Protein AF-A0AAU6DCR9-F1 (afdb_monomer)

Sequence (237 aa):
MGAVGGPVADAARRTGRAAAARGPGADGEDVYAAFSPDGRALAVLSAAEVRAPDDEIVADRLIVGVIDLATGDRRRLWSGPGLAPAERTISWSPDGRFLVAAHADLDEQPAVTVLDAADGHVVNEFAERDILACPQGAWFSDRELVMFPEYVDYDATPLLPTLVVDVVTGEVRRLDGAGDLPYGCWGVADGRMIGSFSPHTVGTAAFDGSYARVLLTFPQSAQVRVIDIAPGAAPPR

pLDDT: mean 79.14, std 19.1, range [29.8, 98.38]

Solvent-accessible surface area (backbone atoms only — not comparable to full-atom values): 13854 Å² total; per-residue (Å²): 140,80,89,84,90,81,78,91,75,81,83,78,82,77,83,73,81,74,76,69,60,82,66,98,65,85,82,39,51,77,76,36,64,26,62,34,68,84,67,51,34,35,37,33,36,22,40,25,77,40,59,47,100,84,69,47,76,75,45,49,28,33,33,38,34,39,29,34,66,87,80,64,52,63,37,50,40,40,73,47,78,17,40,71,59,98,78,47,38,27,28,42,23,71,76,47,53,33,32,35,41,42,31,22,36,89,85,68,44,36,22,32,43,30,25,33,55,88,69,27,52,77,59,35,75,40,76,53,24,45,57,55,84,37,48,64,32,24,38,36,44,68,55,26,34,38,34,30,56,68,85,58,60,55,91,84,40,82,40,48,59,47,30,39,28,33,54,74,82,66,51,73,44,74,48,82,88,58,69,42,59,74,62,51,54,68,39,31,33,93,66,35,80,29,68,79,35,59,64,56,41,45,62,50,53,47,76,86,41,46,78,66,38,80,78,44,75,56,80,85,80,77,80,82,78,84,77,86,76,62,92,81,75,70,80,85,131

Secondary structure (DSSP, 8-state):
---------------------------SEEEEEEE-TTSSEEEEEEEEEEE-TTS-EEEEEEEEEEEETTT--EEEEEEEE-B--TT-EEEE-TTSSEEEEEEE-TTS-EEEEEEETTT--EEEEEETEEE-SSTTTSBSSSSEEEEEES---TTT-SSBPPEEEETTT--EEE-TTS--B-S-EEEEETTEEEEEEPTTEEEE--TTSTT-EEEEE-------------TT-PPP-

Mean predicted aligned error: 11.48 Å

Nearest PDB structures (foldseek):
  5n4c-assembly1_A  TM=5.231E-01  e=3.011E-02  Galerina marginata
  7peq-assembly1_AF  TM=4.244E-01  e=8.960E-02  Homo sapiens
  2f25-assembly1_A  TM=4.104E-01  e=1.055E-01  Homo sapiens
  6c84-assembly1_A  TM=4.859E-01  e=8.383E-01  Enterococcus faecium
  2f29-assembly2_B  TM=4.251E-01  e=5.131E-01  Homo sapiens

Structure (mmCIF, N/CA/C/O backbone):
data_AF-A0AAU6DCR9-F1
#
_entry.id   AF-A0AAU6DCR9-F1
#
loop_
_atom_site.group_PDB
_atom_site.id
_atom_site.type_sy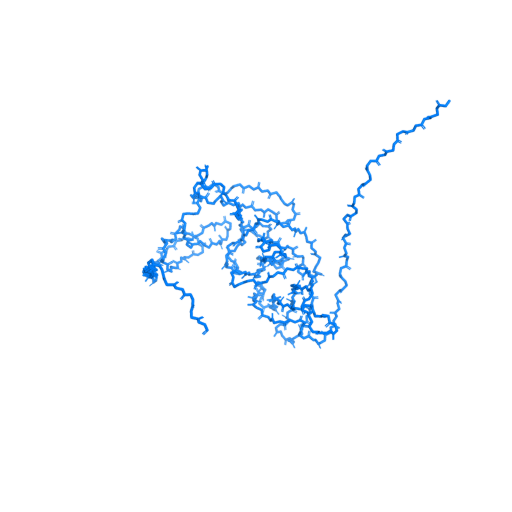mbol
_atom_site.label_atom_id
_atom_site.label_alt_id
_atom_site.label_comp_id
_atom_site.label_asym_id
_atom_site.label_entity_id
_atom_site.label_seq_id
_atom_site.pdbx_PDB_ins_code
_atom_site.Cartn_x
_atom_site.Cartn_y
_atom_site.Cartn_z
_atom_site.occupancy
_atom_site.B_iso_or_equiv
_atom_site.auth_seq_id
_atom_site.auth_comp_id
_atom_site.auth_asym_id
_atom_site.auth_atom_id
_atom_site.pdbx_PDB_model_num
ATOM 1 N N . MET A 1 1 ? 40.351 -33.952 32.885 1.00 44.59 1 MET A N 1
ATOM 2 C CA . MET A 1 1 ? 40.047 -32.559 32.489 1.00 44.59 1 MET A CA 1
ATOM 3 C C . MET A 1 1 ? 39.545 -32.636 31.063 1.00 44.59 1 MET A C 1
ATOM 5 O O . MET A 1 1 ? 40.321 -33.034 30.217 1.00 44.59 1 MET A O 1
ATOM 9 N N . GLY A 1 2 ? 38.281 -32.465 30.714 1.00 34.28 2 GLY A N 1
ATOM 10 C CA . GLY A 1 2 ? 37.184 -31.703 31.303 1.00 34.28 2 GLY A CA 1
ATOM 11 C C . GLY A 1 2 ? 36.456 -31.127 30.086 1.00 34.28 2 GLY A C 1
ATOM 12 O O . GLY A 1 2 ? 37.076 -30.417 29.306 1.00 34.28 2 GLY A O 1
ATOM 13 N N . ALA A 1 3 ? 35.225 -31.574 29.856 1.00 38.44 3 ALA A N 1
ATOM 14 C CA . ALA A 1 3 ? 34.443 -31.331 28.648 1.00 38.44 3 ALA A CA 1
ATOM 15 C C . ALA A 1 3 ? 34.030 -29.857 28.458 1.00 38.44 3 ALA A C 1
ATOM 17 O O . ALA A 1 3 ? 34.111 -29.066 29.393 1.00 38.44 3 ALA A O 1
ATOM 18 N N . VAL A 1 4 ? 33.487 -29.560 27.271 1.00 36.53 4 VAL A N 1
ATOM 19 C CA . VAL A 1 4 ? 32.134 -29.003 27.033 1.00 36.53 4 VAL A CA 1
ATOM 20 C C . VAL A 1 4 ? 32.157 -28.035 25.842 1.00 36.53 4 VAL A C 1
ATOM 22 O O . VAL A 1 4 ? 32.818 -27.003 25.866 1.00 36.53 4 VAL A O 1
ATOM 25 N N . GLY A 1 5 ? 31.402 -28.394 24.798 1.00 37.88 5 GLY A N 1
ATOM 26 C CA . GLY A 1 5 ? 30.970 -27.472 23.754 1.00 37.88 5 GLY A CA 1
ATOM 27 C C . GLY A 1 5 ? 29.860 -26.549 24.259 1.00 37.88 5 GLY A C 1
ATOM 28 O O . GLY A 1 5 ? 29.043 -26.951 25.085 1.00 37.88 5 GLY A O 1
ATOM 29 N N . GLY A 1 6 ? 29.825 -25.323 23.745 1.00 29.80 6 GLY A N 1
ATOM 30 C CA . GLY A 1 6 ? 28.753 -24.357 23.976 1.00 29.80 6 GLY A CA 1
ATOM 31 C C . GLY A 1 6 ? 28.221 -23.836 22.636 1.00 29.80 6 GLY A C 1
ATOM 32 O O . GLY A 1 6 ? 29.037 -23.540 21.762 1.00 29.80 6 GLY A O 1
ATOM 33 N N . PRO A 1 7 ? 26.894 -23.760 22.440 1.00 36.97 7 PRO A N 1
ATOM 34 C CA . PRO A 1 7 ? 26.281 -23.363 21.179 1.00 36.97 7 PRO A CA 1
ATOM 35 C C . PRO A 1 7 ? 26.224 -21.837 21.017 1.00 36.97 7 PRO A C 1
ATOM 37 O O . PRO A 1 7 ? 26.136 -21.089 21.990 1.00 36.97 7 PRO A O 1
ATOM 40 N N . VAL A 1 8 ? 26.225 -21.403 19.756 1.00 35.72 8 VAL A N 1
ATOM 41 C CA . VAL A 1 8 ? 25.849 -20.054 19.319 1.00 35.72 8 VAL A CA 1
ATOM 42 C C . VAL A 1 8 ? 24.358 -19.882 19.611 1.00 35.72 8 VAL A C 1
ATOM 44 O O . VAL A 1 8 ? 23.536 -20.592 19.037 1.00 35.72 8 VAL A O 1
ATOM 47 N N . ALA A 1 9 ? 24.018 -19.007 20.556 1.00 33.97 9 ALA A N 1
ATOM 48 C CA . ALA A 1 9 ? 22.640 -18.716 20.924 1.00 33.97 9 ALA A CA 1
ATOM 49 C C . ALA A 1 9 ? 22.089 -17.552 20.088 1.00 33.97 9 ALA A C 1
ATOM 51 O O . ALA A 1 9 ? 22.677 -16.471 20.049 1.00 33.97 9 ALA A O 1
ATOM 52 N N . ASP A 1 10 ? 20.948 -17.835 19.462 1.00 33.97 10 ASP A N 1
ATOM 53 C CA . ASP A 1 10 ? 19.983 -16.941 18.827 1.00 33.97 10 ASP A CA 1
ATOM 54 C C . ASP A 1 10 ? 19.880 -15.554 19.476 1.00 33.97 10 ASP A C 1
ATOM 56 O O . ASP A 1 10 ? 19.513 -15.407 20.648 1.00 33.97 10 ASP A O 1
ATOM 60 N N . ALA A 1 11 ? 20.101 -14.517 18.668 1.00 32.25 11 ALA A N 1
ATOM 61 C CA . ALA A 1 11 ? 19.656 -13.172 18.988 1.00 32.25 11 ALA A CA 1
ATOM 62 C C . ALA A 1 11 ? 18.139 -13.093 18.759 1.00 32.25 11 ALA A C 1
ATOM 64 O O . ALA A 1 11 ? 17.634 -13.161 17.641 1.00 32.25 11 ALA A O 1
ATOM 65 N N . ALA A 1 12 ? 17.423 -12.988 19.874 1.00 31.66 12 ALA A N 1
ATOM 66 C CA . ALA A 1 12 ? 15.977 -12.929 19.985 1.00 31.66 12 ALA A CA 1
ATOM 67 C C . ALA A 1 12 ? 15.301 -11.970 18.984 1.00 31.66 12 ALA A C 1
ATOM 69 O O . ALA A 1 12 ? 15.392 -10.747 19.116 1.00 31.66 12 ALA A O 1
ATOM 70 N N . ARG A 1 13 ? 14.488 -12.534 18.079 1.00 36.16 13 ARG A N 1
ATOM 71 C CA . ARG A 1 13 ? 13.349 -11.836 17.467 1.00 36.16 13 ARG A CA 1
ATOM 72 C C . ARG A 1 13 ? 12.364 -11.472 18.577 1.00 36.16 13 ARG A C 1
ATOM 74 O O . ARG A 1 13 ? 11.601 -12.313 19.050 1.00 36.16 13 ARG A O 1
ATOM 81 N N . ARG A 1 14 ? 12.390 -10.218 19.028 1.00 33.88 14 ARG A N 1
ATOM 82 C CA . ARG A 1 14 ? 11.332 -9.672 19.883 1.00 33.88 14 ARG A CA 1
ATOM 83 C C . ARG A 1 14 ? 10.139 -9.326 19.003 1.00 33.88 14 ARG A C 1
ATOM 85 O O . ARG A 1 14 ? 10.039 -8.217 18.497 1.00 33.88 14 ARG A O 1
ATOM 92 N N . THR A 1 15 ? 9.212 -10.266 18.868 1.00 39.50 15 THR A N 1
ATOM 93 C CA . THR A 1 15 ? 7.842 -9.982 18.433 1.00 39.50 15 THR A CA 1
ATOM 94 C C . THR A 1 15 ? 7.155 -9.176 19.538 1.00 39.50 15 THR A C 1
ATOM 96 O O . THR A 1 15 ? 6.575 -9.727 20.479 1.00 39.50 15 THR A O 1
ATOM 99 N N . GLY A 1 16 ? 7.316 -7.855 19.486 1.00 30.61 16 GLY A N 1
ATOM 100 C CA . GLY A 1 16 ? 6.630 -6.922 20.366 1.00 30.61 16 GLY A CA 1
ATOM 101 C C . GLY A 1 16 ? 5.155 -6.865 19.996 1.00 30.61 16 GLY A C 1
ATOM 102 O O . GLY A 1 16 ? 4.789 -6.325 18.960 1.00 30.61 16 GLY A O 1
ATOM 103 N N . ARG A 1 17 ? 4.298 -7.426 20.847 1.00 38.66 17 ARG A N 1
ATOM 104 C CA . ARG A 1 17 ? 2.846 -7.278 20.744 1.00 38.66 17 ARG A CA 1
ATOM 105 C C . ARG A 1 17 ? 2.496 -5.822 21.072 1.00 38.66 17 ARG A C 1
ATOM 107 O O . ARG A 1 17 ? 2.492 -5.446 22.244 1.00 38.66 17 ARG A O 1
ATOM 114 N N . ALA A 1 18 ? 2.262 -4.998 20.054 1.00 39.31 18 ALA A N 1
ATOM 115 C CA . ALA A 1 18 ? 1.806 -3.626 20.241 1.00 39.31 18 ALA A CA 1
ATOM 116 C C . ALA A 1 18 ? 0.367 -3.645 20.781 1.00 39.31 18 ALA A C 1
ATOM 118 O O . ALA A 1 18 ? -0.538 -4.213 20.175 1.00 39.31 18 ALA A O 1
ATOM 119 N N . ALA A 1 19 ? 0.158 -3.067 21.963 1.00 39.34 19 ALA A N 1
ATOM 120 C CA . ALA A 1 19 ? -1.176 -2.853 22.503 1.00 39.34 19 ALA A CA 1
ATOM 121 C C . ALA A 1 19 ? -1.802 -1.634 21.810 1.00 39.34 19 ALA A C 1
ATOM 123 O O . ALA A 1 19 ? -1.223 -0.548 21.827 1.00 39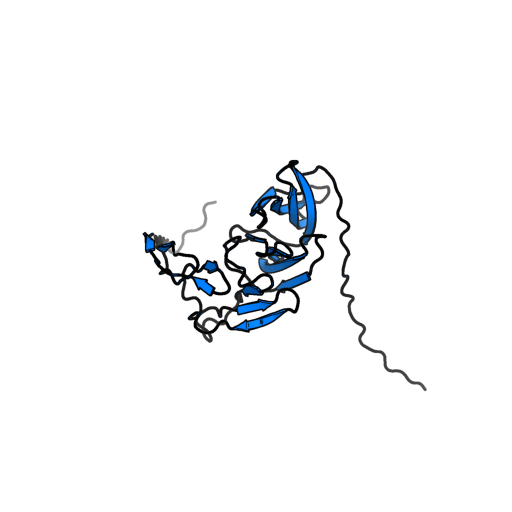.34 19 ALA A O 1
ATOM 124 N N . ALA A 1 20 ? -2.987 -1.808 21.222 1.00 40.62 20 ALA A N 1
ATOM 125 C CA . ALA A 1 20 ? -3.756 -0.730 20.610 1.00 40.62 20 ALA A CA 1
ATOM 126 C C . ALA A 1 20 ? -4.179 0.299 21.677 1.00 40.62 20 ALA A C 1
ATOM 128 O O . ALA A 1 20 ? -5.145 0.099 22.416 1.00 40.62 20 ALA A O 1
ATOM 129 N N . ALA A 1 21 ? -3.444 1.406 21.778 1.00 39.25 21 ALA A N 1
ATOM 130 C CA . ALA A 1 21 ? -3.838 2.543 22.596 1.00 39.25 21 ALA A CA 1
ATOM 131 C C . ALA A 1 21 ? -4.915 3.355 21.856 1.00 39.25 21 ALA A C 1
ATOM 133 O O . ALA A 1 21 ? -4.686 3.855 20.755 1.00 39.25 21 ALA A O 1
ATOM 134 N N . ARG A 1 22 ? -6.098 3.492 22.468 1.00 42.91 22 ARG A N 1
ATOM 135 C CA . ARG A 1 22 ? -7.118 4.474 22.071 1.00 42.91 22 ARG A CA 1
ATOM 136 C C . ARG A 1 22 ? -6.793 5.798 22.765 1.00 42.91 22 ARG A C 1
ATOM 138 O O . ARG A 1 22 ? -6.973 5.904 23.974 1.00 42.91 22 ARG A O 1
ATOM 145 N N . GLY A 1 23 ? -6.303 6.782 22.016 1.00 37.78 23 GLY A N 1
ATOM 146 C CA . GLY A 1 23 ? -6.042 8.138 22.500 1.00 37.78 23 GLY A CA 1
ATOM 147 C C . GLY A 1 23 ? -6.262 9.174 21.388 1.00 37.78 23 GLY A C 1
ATOM 148 O O . GLY A 1 23 ? -5.977 8.864 20.232 1.00 37.78 23 GLY A O 1
ATOM 149 N N . PRO A 1 24 ? -6.781 10.378 21.703 1.00 40.34 24 PRO A N 1
ATOM 150 C CA . PRO A 1 24 ? -6.997 11.446 20.736 1.00 40.34 24 PRO A CA 1
ATOM 151 C C . PRO A 1 24 ? -5.717 12.284 20.621 1.00 40.34 24 PRO A C 1
ATOM 153 O O . PRO A 1 24 ? -5.505 13.228 21.376 1.00 40.34 24 PRO A O 1
ATOM 156 N N . GLY A 1 25 ? -4.832 11.920 19.703 1.00 46.22 25 GLY A N 1
ATOM 157 C CA . GLY A 1 25 ? -3.652 12.714 19.376 1.00 46.22 25 GLY A CA 1
ATOM 158 C C . GLY A 1 25 ? -3.185 12.334 17.985 1.00 46.22 25 GLY A C 1
ATOM 159 O O . GLY A 1 25 ? -2.920 11.164 17.736 1.00 46.22 25 GLY A O 1
ATOM 160 N N . ALA A 1 26 ? -3.160 13.293 17.060 1.00 55.72 26 ALA A N 1
ATOM 161 C CA . ALA A 1 26 ? -2.542 13.091 15.757 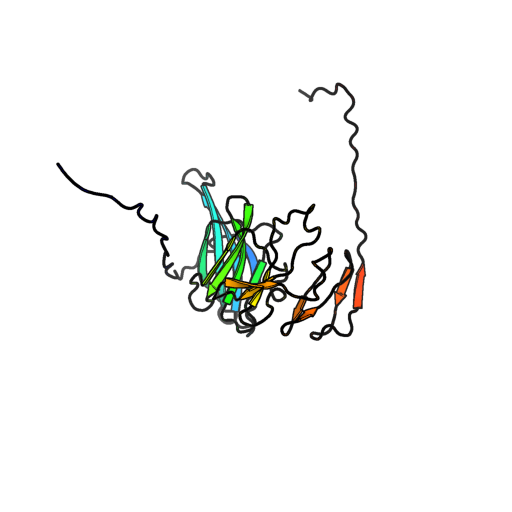1.00 55.72 26 ALA A CA 1
ATOM 162 C C . ALA A 1 26 ? -1.048 12.868 15.998 1.00 55.72 26 ALA A C 1
ATOM 164 O O . ALA A 1 26 ? -0.296 13.797 16.265 1.00 55.72 26 ALA A O 1
ATOM 165 N N . ASP A 1 27 ? -0.655 11.602 16.003 1.00 72.56 27 ASP A N 1
ATOM 166 C CA . ASP A 1 27 ? 0.689 11.159 16.337 1.00 72.56 27 ASP A CA 1
ATOM 167 C C . ASP A 1 27 ? 1.693 11.364 15.183 1.00 72.56 27 ASP A C 1
ATOM 169 O O . ASP A 1 27 ? 2.755 10.759 15.213 1.00 72.56 27 ASP A O 1
ATOM 173 N N . GLY A 1 28 ? 1.347 12.158 14.165 1.00 80.62 28 GLY A N 1
ATOM 174 C CA . GLY A 1 28 ? 2.114 12.391 12.942 1.00 80.62 28 GLY A CA 1
ATOM 175 C C . GLY A 1 28 ? 1.272 13.086 11.866 1.00 80.62 28 GLY A C 1
ATOM 176 O O . GLY A 1 28 ? 0.060 13.248 12.030 1.00 80.62 28 GLY A O 1
ATOM 177 N N . GLU A 1 29 ? 1.911 13.486 10.770 1.00 91.12 29 GLU A N 1
ATOM 178 C CA . GLU A 1 29 ? 1.252 14.009 9.570 1.00 91.12 29 GLU A CA 1
ATOM 179 C C . GLU A 1 29 ? 0.709 12.846 8.733 1.00 91.12 29 GLU A C 1
ATOM 181 O O . GLU A 1 29 ? 1.452 11.925 8.397 1.00 91.12 29 GLU A O 1
ATOM 186 N N . ASP A 1 30 ? -0.588 12.864 8.412 1.00 93.19 30 ASP A N 1
ATOM 187 C CA . ASP A 1 30 ? -1.194 11.880 7.512 1.00 93.19 30 ASP A CA 1
ATOM 188 C C . ASP A 1 30 ? -0.737 12.148 6.076 1.00 93.19 30 ASP A C 1
ATOM 190 O O . ASP A 1 30 ? -1.109 13.155 5.478 1.00 93.19 30 ASP A O 1
ATOM 194 N N . VAL A 1 31 ? 0.049 11.227 5.522 1.00 92.69 31 VAL A N 1
ATOM 195 C CA . VAL A 1 31 ? 0.674 11.374 4.199 1.00 92.69 31 VAL A CA 1
ATOM 196 C C . VAL A 1 31 ? -0.040 10.561 3.122 1.00 92.69 31 VAL A C 1
ATOM 198 O O . VAL A 1 31 ? -0.126 10.996 1.976 1.00 92.69 31 VAL A O 1
ATOM 201 N N . TYR A 1 32 ? -0.622 9.413 3.487 1.00 92.81 32 TYR A N 1
ATOM 202 C CA . TYR A 1 32 ? -1.393 8.569 2.569 1.00 92.81 32 TYR A CA 1
ATOM 203 C C . TYR A 1 32 ? -2.660 8.046 3.219 1.00 92.81 32 TYR A C 1
ATOM 205 O O . TYR A 1 32 ? -2.717 7.853 4.434 1.00 92.81 32 TYR A O 1
ATOM 213 N N . ALA A 1 33 ? -3.664 7.759 2.392 1.00 93.88 33 ALA A N 1
ATOM 214 C CA . ALA A 1 33 ? -4.914 7.181 2.848 1.00 93.88 33 ALA A CA 1
ATOM 215 C C . ALA A 1 33 ? -5.530 6.226 1.817 1.00 93.88 33 ALA A C 1
ATOM 217 O O . ALA A 1 33 ? -5.371 6.414 0.610 1.00 93.88 33 ALA A O 1
ATOM 218 N N . ALA A 1 34 ? -6.273 5.229 2.298 1.00 94.00 34 ALA A N 1
ATOM 219 C CA . ALA A 1 34 ? -7.007 4.280 1.464 1.00 94.00 34 ALA A CA 1
ATOM 220 C C . ALA A 1 34 ? -8.327 3.856 2.118 1.00 94.00 34 ALA A C 1
ATOM 222 O O . ALA A 1 34 ? -8.363 3.474 3.291 1.00 94.00 34 ALA A O 1
ATOM 223 N N . PHE A 1 35 ? -9.420 3.916 1.354 1.00 95.38 35 PHE A N 1
ATOM 224 C CA . PHE A 1 35 ? -10.727 3.422 1.792 1.00 95.38 35 PHE A CA 1
ATOM 225 C C . PHE A 1 35 ? -10.711 1.902 1.948 1.00 95.38 35 PHE A C 1
ATOM 227 O O . PHE A 1 35 ? -10.138 1.201 1.109 1.00 95.38 35 PHE A O 1
ATOM 234 N N . SER A 1 36 ? -11.373 1.400 2.990 1.00 96.44 36 SER A N 1
ATOM 235 C CA . SER A 1 36 ? -11.662 -0.025 3.109 1.00 96.44 36 SER A CA 1
ATOM 236 C C . SER A 1 36 ? -12.570 -0.483 1.960 1.00 96.44 36 SER A C 1
ATOM 238 O O . SER A 1 36 ? -13.366 0.317 1.454 1.00 96.44 36 SER A O 1
ATOM 240 N N . PRO A 1 37 ? -12.515 -1.766 1.558 1.00 93.94 37 PRO A N 1
ATOM 241 C CA . PRO A 1 37 ? -13.333 -2.277 0.455 1.00 93.94 37 PRO A CA 1
ATOM 242 C C . PRO A 1 37 ? -14.841 -2.145 0.693 1.00 93.94 37 PRO A C 1
ATOM 244 O O . PRO A 1 37 ? -15.613 -1.962 -0.244 1.00 93.94 37 PRO A O 1
ATOM 247 N N . ASP A 1 38 ? -15.271 -2.198 1.956 1.00 96.12 38 ASP A N 1
ATOM 248 C CA . ASP A 1 38 ? -16.670 -2.009 2.350 1.00 96.12 38 ASP A CA 1
ATOM 249 C C . ASP A 1 38 ? -17.080 -0.532 2.509 1.00 96.12 38 ASP A C 1
ATOM 251 O O . ASP A 1 38 ? -18.237 -0.243 2.824 1.00 96.12 38 ASP A O 1
ATOM 255 N N . GLY A 1 39 ? -16.146 0.405 2.299 1.00 95.62 39 GLY A N 1
ATOM 256 C CA . GLY A 1 39 ? -16.371 1.847 2.370 1.00 95.62 39 GLY A CA 1
ATOM 257 C C . GLY A 1 39 ? -16.678 2.379 3.771 1.00 95.62 39 GLY A C 1
ATOM 258 O O . GLY A 1 39 ? -17.168 3.501 3.895 1.00 95.62 39 GLY A O 1
ATOM 259 N N . ARG A 1 40 ? -16.438 1.593 4.828 1.00 97.31 40 ARG A N 1
ATOM 260 C CA . ARG A 1 40 ? -16.747 1.984 6.215 1.00 97.31 40 ARG A CA 1
ATOM 261 C C . ARG A 1 40 ? -15.574 2.586 6.968 1.00 97.31 40 ARG A C 1
ATOM 263 O O . ARG A 1 40 ? -15.786 3.231 7.993 1.00 97.31 40 ARG A O 1
ATOM 270 N N . ALA A 1 41 ? -14.359 2.389 6.478 1.00 97.25 41 ALA A N 1
ATOM 271 C CA . ALA A 1 41 ? -13.157 2.850 7.139 1.00 97.25 41 ALA A CA 1
ATOM 272 C C . ALA A 1 41 ? -12.178 3.505 6.160 1.00 97.25 41 ALA A C 1
ATOM 274 O O . ALA A 1 41 ? -12.196 3.252 4.956 1.00 97.25 41 ALA A O 1
ATOM 275 N N . LEU A 1 42 ? -11.300 4.342 6.702 1.00 96.94 42 LEU A N 1
ATOM 276 C CA . LEU A 1 42 ? -10.171 4.938 6.001 1.00 96.94 42 LEU A CA 1
ATOM 277 C C . LEU A 1 42 ? -8.895 4.543 6.739 1.00 96.94 42 LEU A C 1
ATOM 279 O O . LEU A 1 42 ? -8.706 4.916 7.896 1.00 96.94 42 LEU A O 1
ATOM 283 N N . ALA A 1 43 ? -8.032 3.769 6.089 1.00 96.31 43 ALA A N 1
ATOM 284 C CA . ALA A 1 43 ? -6.682 3.566 6.589 1.00 96.31 43 ALA A CA 1
ATOM 285 C C . ALA A 1 43 ? -5.842 4.790 6.251 1.00 96.31 43 ALA A C 1
ATOM 287 O O . ALA A 1 43 ? -5.990 5.357 5.169 1.00 96.31 43 ALA A O 1
ATOM 288 N N . VAL A 1 44 ? -4.969 5.175 7.172 1.00 95.38 44 VAL A N 1
ATOM 289 C CA . VAL A 1 44 ? -4.031 6.284 7.013 1.00 95.38 44 VAL A CA 1
ATOM 290 C C . VAL A 1 44 ? -2.632 5.820 7.380 1.00 95.38 44 VAL A C 1
ATOM 292 O O . VAL A 1 44 ? -2.451 5.101 8.366 1.00 95.38 44 VAL A O 1
ATOM 295 N N . LEU A 1 45 ? -1.657 6.228 6.577 1.00 94.25 45 LEU A N 1
ATOM 296 C CA . LEU A 1 45 ? -0.241 6.132 6.901 1.00 94.25 45 LEU A CA 1
ATOM 297 C C . LEU A 1 45 ? 0.222 7.529 7.298 1.00 94.25 45 LEU A C 1
ATOM 299 O O . LEU A 1 45 ? 0.055 8.475 6.527 1.00 94.25 45 LEU A O 1
ATOM 303 N N . SER A 1 46 ? 0.779 7.645 8.496 1.00 94.25 46 SER A N 1
ATOM 304 C CA . SER A 1 46 ? 1.297 8.899 9.031 1.00 94.25 46 SER A CA 1
ATOM 305 C C . SER A 1 46 ? 2.800 8.812 9.245 1.00 94.25 46 SER A C 1
ATOM 307 O O . SER A 1 46 ? 3.298 7.772 9.687 1.00 94.25 46 SER A O 1
ATOM 309 N N . ALA A 1 47 ? 3.494 9.916 8.988 1.00 91.69 47 ALA A N 1
ATOM 310 C CA . ALA A 1 47 ? 4.900 10.096 9.322 1.00 91.69 47 ALA A CA 1
ATOM 311 C C . ALA A 1 47 ? 5.027 10.967 10.572 1.00 91.69 47 ALA A C 1
ATOM 313 O O . ALA A 1 47 ? 4.325 11.970 10.724 1.00 91.69 47 ALA A O 1
ATOM 314 N N . ALA A 1 48 ? 5.909 10.573 11.482 1.00 90.56 48 ALA A N 1
ATOM 315 C CA . ALA A 1 48 ? 6.173 11.317 12.697 1.00 90.56 48 ALA A CA 1
ATOM 316 C C . ALA A 1 48 ? 7.656 11.305 13.028 1.00 90.56 48 ALA A C 1
ATOM 318 O O . ALA A 1 48 ? 8.279 10.247 13.099 1.00 90.56 48 ALA A O 1
ATOM 319 N N . GLU A 1 49 ? 8.182 12.482 13.329 1.00 88.75 49 GLU A N 1
ATOM 320 C CA . GLU A 1 49 ? 9.514 12.620 13.892 1.00 88.75 49 GLU A CA 1
ATOM 321 C C . GLU A 1 49 ? 9.451 12.362 15.399 1.00 88.75 49 GLU A C 1
ATOM 323 O O . GLU A 1 49 ? 8.644 12.939 16.137 1.00 88.75 49 GLU A O 1
ATOM 328 N N . VAL A 1 50 ? 10.327 11.494 15.882 1.00 83.50 50 VAL A N 1
ATOM 329 C CA . VAL A 1 50 ? 10.583 11.321 17.306 1.00 83.50 50 VAL A CA 1
ATOM 330 C C . VAL A 1 50 ? 11.673 12.306 17.684 1.00 83.50 50 VAL A C 1
ATOM 332 O O . VAL A 1 50 ? 12.800 12.199 17.208 1.00 83.50 50 VAL A O 1
ATOM 335 N N . ARG A 1 51 ? 11.335 13.255 18.556 1.00 83.69 51 ARG A N 1
ATOM 336 C CA . ARG A 1 51 ? 12.248 14.308 19.005 1.00 83.69 51 ARG A CA 1
ATOM 337 C C . ARG A 1 51 ? 12.715 14.070 20.441 1.00 83.69 51 ARG A C 1
ATOM 339 O O . ARG A 1 51 ? 11.935 13.632 21.292 1.00 83.69 51 ARG A O 1
ATOM 346 N N . ALA A 1 52 ? 13.991 14.327 20.703 1.00 83.00 52 ALA A N 1
ATOM 347 C CA . ALA A 1 52 ? 14.574 14.365 22.037 1.00 83.00 52 ALA A CA 1
ATOM 348 C C . ALA A 1 52 ? 14.125 15.630 22.805 1.00 83.00 52 ALA A C 1
ATOM 350 O O . ALA A 1 52 ? 13.520 16.531 22.221 1.00 83.00 52 ALA A O 1
ATOM 351 N N . PRO A 1 53 ? 14.370 15.724 24.130 1.00 88.44 53 PRO A N 1
ATOM 352 C CA . PRO A 1 53 ? 13.953 16.882 24.931 1.00 88.44 53 PRO A CA 1
ATOM 353 C C . PRO A 1 53 ? 14.526 18.234 24.479 1.00 88.44 53 PRO A C 1
ATOM 355 O O . PRO A 1 53 ? 13.978 19.272 24.841 1.00 88.44 53 PRO A O 1
ATOM 358 N N . ASP A 1 54 ? 15.629 18.224 23.738 1.00 91.12 54 ASP A N 1
ATOM 359 C CA . ASP A 1 54 ? 16.294 19.385 23.143 1.00 91.12 54 ASP A CA 1
ATOM 360 C C . ASP A 1 54 ? 15.842 19.676 21.702 1.00 91.12 54 ASP A C 1
ATOM 362 O O . ASP A 1 54 ? 16.450 20.509 21.033 1.00 91.12 54 ASP A O 1
ATOM 366 N N . ASP A 1 55 ? 14.749 19.045 21.261 1.00 84.31 55 ASP A N 1
ATOM 367 C CA . ASP A 1 55 ? 14.147 19.188 19.931 1.00 84.31 55 ASP A CA 1
ATOM 368 C C . ASP A 1 55 ? 14.972 18.565 18.782 1.00 84.31 55 ASP A C 1
ATOM 370 O O . ASP A 1 55 ? 14.646 18.752 17.610 1.00 84.31 55 ASP A O 1
ATOM 374 N N . GLU A 1 56 ? 16.006 17.774 19.093 1.00 85.19 56 GLU A N 1
ATOM 375 C CA . GLU A 1 56 ? 16.747 16.989 18.099 1.00 85.19 56 GLU A CA 1
ATOM 376 C C . GLU A 1 56 ? 15.890 15.822 17.577 1.00 85.19 56 GLU A C 1
ATOM 378 O O . GLU A 1 56 ? 15.316 15.066 18.363 1.00 85.19 56 GLU A O 1
ATOM 383 N N . ILE A 1 57 ? 15.807 15.643 16.253 1.00 80.69 57 ILE A N 1
ATOM 384 C CA . ILE A 1 57 ? 15.162 14.466 15.650 1.00 80.69 57 ILE A CA 1
ATOM 385 C C . ILE A 1 57 ? 16.066 13.257 15.886 1.00 80.69 57 ILE A C 1
ATOM 387 O O . ILE A 1 57 ? 17.191 13.209 15.398 1.00 80.69 57 ILE A O 1
ATOM 391 N N . VAL A 1 58 ? 15.561 12.270 16.622 1.00 82.56 58 VAL A N 1
ATOM 392 C CA . VAL A 1 58 ? 16.316 11.065 16.997 1.00 82.56 58 VAL A CA 1
ATOM 393 C C . VAL A 1 58 ? 15.839 9.801 16.293 1.00 82.56 58 VAL A C 1
ATOM 395 O O . VAL A 1 58 ? 16.541 8.792 16.330 1.00 82.56 58 VAL A O 1
ATOM 398 N N . ALA A 1 59 ? 14.651 9.820 15.688 1.00 79.88 59 ALA A N 1
ATOM 399 C CA . ALA A 1 59 ? 14.162 8.737 14.842 1.00 79.88 59 ALA A CA 1
ATOM 400 C C . ALA A 1 59 ? 12.959 9.181 14.012 1.00 79.88 59 ALA A C 1
ATOM 402 O O . ALA A 1 59 ? 12.161 9.997 14.469 1.00 79.88 59 ALA A O 1
ATOM 403 N N . ASP A 1 60 ? 12.757 8.527 12.875 1.00 88.75 60 ASP A N 1
ATOM 404 C CA . ASP A 1 60 ? 11.509 8.591 12.127 1.00 88.75 60 ASP A CA 1
ATOM 405 C C . ASP A 1 60 ? 10.613 7.397 12.439 1.00 88.75 60 ASP A C 1
ATOM 407 O O . ASP A 1 60 ? 11.059 6.262 12.668 1.00 88.75 60 ASP A O 1
ATOM 411 N N . ARG A 1 61 ? 9.314 7.676 12.499 1.00 91.62 61 ARG A N 1
ATOM 412 C CA . ARG A 1 61 ? 8.290 6.705 12.848 1.00 91.62 61 ARG A CA 1
ATOM 413 C C . ARG A 1 61 ? 7.154 6.747 11.847 1.00 91.62 61 ARG A C 1
ATOM 415 O O . ARG A 1 61 ? 6.587 7.797 11.554 1.00 91.62 61 ARG A O 1
ATOM 422 N N . LEU A 1 62 ? 6.736 5.556 11.450 1.00 93.88 62 LEU A N 1
ATOM 423 C CA . LEU A 1 62 ? 5.513 5.330 10.706 1.00 93.88 62 LEU A CA 1
ATOM 424 C C . LEU A 1 62 ? 4.414 4.870 11.634 1.00 93.88 62 LEU A C 1
ATOM 426 O O . LEU A 1 62 ? 4.634 4.089 12.565 1.00 93.88 62 LEU A O 1
ATOM 430 N N . ILE A 1 63 ? 3.212 5.353 11.364 1.00 95.31 63 ILE A N 1
ATOM 431 C CA . ILE A 1 63 ? 2.014 4.975 12.095 1.00 95.31 63 ILE A CA 1
ATOM 432 C C . ILE A 1 63 ? 0.951 4.595 11.083 1.00 95.31 63 ILE A C 1
ATOM 434 O O . ILE A 1 63 ? 0.610 5.383 10.206 1.00 95.31 63 ILE A O 1
ATOM 438 N N . VAL A 1 64 ? 0.384 3.404 11.249 1.00 96.12 64 VAL A N 1
ATOM 439 C CA . VAL A 1 64 ? -0.822 3.008 10.526 1.00 96.12 64 VAL A CA 1
ATOM 440 C C . VAL A 1 64 ? -2.012 3.205 11.452 1.00 96.12 64 VAL A C 1
ATOM 442 O O . VAL A 1 64 ? -2.081 2.636 12.548 1.00 96.12 64 VAL A O 1
ATOM 445 N N . GLY A 1 65 ? -2.948 4.039 11.016 1.00 96.19 65 GLY A N 1
ATOM 446 C CA . GLY A 1 65 ? -4.219 4.287 11.682 1.00 96.19 65 GLY A CA 1
ATOM 447 C C . GLY A 1 65 ? -5.398 3.828 10.836 1.00 96.19 65 GLY A C 1
ATOM 448 O O . GLY A 1 65 ? -5.297 3.707 9.619 1.00 96.19 65 GLY A O 1
ATOM 449 N N . VAL A 1 66 ? -6.534 3.605 11.490 1.00 97.06 66 VAL A N 1
ATOM 450 C CA . VAL A 1 66 ? -7.828 3.406 10.834 1.00 97.06 66 VAL A CA 1
ATOM 451 C C . VAL A 1 66 ? -8.840 4.365 11.438 1.00 97.06 66 VAL A C 1
ATOM 453 O O . VAL A 1 66 ? -8.950 4.467 12.661 1.00 97.06 66 VAL A O 1
ATOM 456 N N . ILE A 1 67 ? -9.562 5.061 10.568 1.00 96.62 67 ILE A N 1
ATOM 457 C CA . ILE A 1 67 ? -10.631 5.997 10.897 1.00 96.62 67 ILE A CA 1
ATOM 458 C C . ILE A 1 67 ? -11.957 5.340 10.516 1.00 96.62 67 ILE A C 1
ATOM 460 O O . ILE A 1 67 ? -12.139 4.952 9.363 1.00 96.62 67 ILE A O 1
ATOM 464 N N . ASP A 1 68 ? -12.870 5.207 11.473 1.00 96.94 68 ASP A N 1
ATOM 465 C CA . ASP A 1 68 ? -14.262 4.849 11.199 1.00 96.94 68 ASP A CA 1
ATOM 466 C C . ASP A 1 68 ? -14.951 6.038 10.519 1.00 96.94 68 ASP A C 1
ATOM 468 O O . ASP A 1 68 ? -14.948 7.151 11.043 1.00 96.94 68 ASP A O 1
ATOM 472 N N . LEU A 1 69 ? -15.517 5.830 9.331 1.00 95.19 69 LEU A N 1
ATOM 473 C CA . LEU A 1 69 ? -16.096 6.922 8.545 1.00 95.19 69 LEU A CA 1
ATOM 474 C C . LEU A 1 69 ? -17.481 7.353 9.029 1.00 95.19 69 LEU A C 1
ATOM 476 O O . LEU A 1 69 ? -17.922 8.454 8.698 1.00 95.19 69 LEU A O 1
ATOM 480 N N . ALA A 1 70 ? -18.176 6.511 9.793 1.00 96.19 70 ALA A N 1
ATOM 481 C CA . ALA A 1 70 ? -19.479 6.850 10.345 1.00 96.19 70 ALA A CA 1
ATOM 482 C C . ALA A 1 70 ? -19.342 7.695 11.618 1.00 96.19 70 ALA A C 1
ATOM 484 O O . ALA A 1 70 ? -20.125 8.627 11.814 1.00 96.19 70 ALA A O 1
ATOM 485 N N . THR A 1 71 ? -18.369 7.380 12.477 1.00 96.81 71 THR A N 1
ATOM 486 C CA . THR A 1 71 ? -18.174 8.075 13.761 1.00 96.81 71 THR A CA 1
ATOM 487 C C . THR A 1 71 ? -17.057 9.114 13.731 1.00 96.81 71 THR A C 1
ATOM 489 O O . THR A 1 71 ? -17.060 10.032 14.550 1.00 96.81 71 THR A O 1
ATOM 492 N N . GLY A 1 72 ? -16.113 8.997 12.795 1.00 94.44 72 GLY A N 1
ATOM 493 C CA . GLY A 1 72 ? -14.873 9.773 12.778 1.00 94.44 72 GLY A CA 1
ATOM 494 C C . GLY A 1 72 ? -13.826 9.269 13.776 1.00 94.44 72 GLY A C 1
ATOM 495 O O . GLY A 1 72 ? -12.772 9.892 13.918 1.00 94.44 72 GLY A O 1
ATOM 496 N N . ASP A 1 73 ? -14.086 8.159 14.475 1.00 95.00 73 ASP A N 1
ATOM 497 C CA . ASP A 1 73 ? -13.168 7.639 15.482 1.00 95.00 73 ASP A CA 1
ATOM 498 C C . ASP A 1 73 ? -11.902 7.091 14.830 1.00 95.00 73 ASP A C 1
ATOM 500 O O . ASP A 1 73 ? -11.938 6.182 13.999 1.00 95.00 73 ASP A O 1
ATOM 504 N N . ARG A 1 74 ? -10.753 7.600 15.274 1.00 94.31 74 ARG A N 1
ATOM 505 C CA . ARG A 1 74 ? -9.439 7.106 14.870 1.00 94.31 74 ARG A CA 1
ATOM 506 C C . ARG A 1 74 ? -8.905 6.111 15.892 1.00 94.31 74 ARG A C 1
ATOM 508 O O . ARG A 1 74 ? -8.878 6.383 17.093 1.00 94.31 74 ARG A O 1
ATOM 515 N N . ARG A 1 75 ? -8.382 4.987 15.408 1.00 94.00 75 ARG A N 1
ATOM 516 C CA . ARG A 1 75 ? -7.554 4.067 16.197 1.00 94.00 75 ARG A CA 1
ATOM 517 C C . ARG A 1 75 ? -6.204 3.858 15.527 1.00 94.00 75 ARG A C 1
ATOM 519 O O . ARG A 1 75 ? -6.133 3.662 14.317 1.00 94.00 75 ARG A O 1
ATOM 526 N N . ARG A 1 76 ? -5.134 3.854 16.318 1.00 94.94 76 ARG A N 1
ATOM 527 C CA . ARG A 1 76 ? -3.824 3.375 15.871 1.00 94.94 76 ARG A CA 1
ATOM 528 C C . ARG A 1 76 ? -3.868 1.848 15.775 1.00 94.94 76 ARG A C 1
ATOM 530 O O . ARG A 1 76 ? -4.272 1.195 16.737 1.00 94.94 76 ARG A O 1
ATOM 537 N N . LEU A 1 77 ? -3.457 1.306 14.633 1.00 95.81 77 LEU A N 1
ATOM 538 C CA . LEU A 1 77 ? -3.255 -0.129 14.434 1.00 95.81 77 LEU A CA 1
ATOM 539 C C . LEU A 1 77 ? -1.821 -0.535 14.732 1.00 95.81 77 LEU A C 1
ATOM 541 O O . LEU A 1 77 ? -1.586 -1.494 15.457 1.00 95.81 77 LEU A O 1
ATOM 545 N N . TRP A 1 78 ? -0.871 0.215 14.187 1.00 96.69 78 TRP A N 1
ATOM 546 C CA . TRP A 1 78 ? 0.535 -0.148 14.231 1.00 96.69 78 TRP A CA 1
ATOM 547 C C . TRP A 1 78 ? 1.416 1.097 14.268 1.00 96.69 78 TRP A C 1
ATOM 549 O O . TRP A 1 78 ? 1.016 2.175 13.819 1.00 96.69 78 TRP A O 1
ATOM 559 N N . SER A 1 79 ? 2.619 0.943 14.814 1.00 94.81 79 SER A N 1
ATOM 560 C CA . SER A 1 79 ? 3.692 1.919 14.670 1.00 94.81 79 SER A CA 1
ATOM 561 C C . SER A 1 79 ? 5.046 1.226 14.653 1.00 94.81 79 SER A C 1
ATOM 563 O O . SER A 1 79 ? 5.282 0.358 15.498 1.00 94.81 79 SER A O 1
ATOM 565 N N . GLY A 1 80 ? 5.947 1.675 13.791 1.00 92.94 80 GLY A N 1
ATOM 566 C CA . GLY A 1 80 ? 7.300 1.142 13.683 1.00 92.94 80 GLY A CA 1
ATOM 567 C C . GLY A 1 80 ? 8.280 2.163 13.109 1.00 92.94 80 GLY A C 1
ATOM 568 O O . GLY A 1 80 ? 7.870 3.270 12.752 1.00 92.94 80 GLY A O 1
ATOM 569 N N . PRO A 1 81 ? 9.580 1.831 13.081 1.00 91.94 81 PRO A N 1
ATOM 570 C CA . PRO A 1 81 ? 10.581 2.671 12.437 1.00 91.94 81 PRO A CA 1
ATOM 571 C C . PRO A 1 81 ? 10.338 2.732 10.925 1.00 91.94 81 PRO A C 1
ATOM 573 O O . PRO A 1 81 ? 9.895 1.750 10.329 1.00 91.94 81 PRO A O 1
ATOM 576 N N . GLY A 1 82 ? 10.646 3.872 10.316 1.00 90.81 82 GLY A N 1
ATOM 577 C CA . GLY A 1 82 ? 10.622 4.025 8.866 1.00 90.81 82 GLY A CA 1
ATOM 578 C C . GLY A 1 82 ? 10.259 5.433 8.418 1.00 90.81 82 GLY A C 1
ATOM 579 O O . GLY A 1 82 ? 9.909 6.298 9.221 1.00 90.81 82 GLY A O 1
ATOM 580 N N . LEU A 1 83 ? 10.314 5.616 7.107 1.00 90.00 83 LEU A N 1
ATOM 581 C CA . LEU A 1 83 ? 10.101 6.865 6.394 1.00 90.00 83 LEU A CA 1
ATOM 582 C C . LEU A 1 83 ? 8.942 6.705 5.410 1.00 90.00 83 LEU A C 1
ATOM 584 O O . LEU A 1 83 ? 8.768 5.646 4.805 1.00 90.00 83 LEU A O 1
ATOM 588 N N . ALA A 1 84 ? 8.169 7.769 5.195 1.00 86.19 84 ALA A N 1
ATOM 589 C CA . ALA A 1 84 ? 7.120 7.799 4.175 1.00 86.19 84 ALA A CA 1
ATOM 590 C C . ALA A 1 84 ? 7.449 8.819 3.071 1.00 86.19 84 ALA A C 1
ATOM 592 O O . ALA A 1 84 ? 6.797 9.862 2.996 1.00 86.19 84 ALA A O 1
ATOM 593 N N . PRO A 1 85 ? 8.451 8.551 2.210 1.00 81.06 85 PRO A N 1
ATOM 594 C CA . PRO A 1 85 ? 8.729 9.414 1.065 1.00 81.06 85 PRO A CA 1
ATOM 595 C C . PRO A 1 85 ? 7.528 9.494 0.109 1.00 81.06 85 PRO A C 1
ATOM 597 O O . PRO A 1 85 ? 6.590 8.704 0.205 1.00 81.06 85 PRO A O 1
ATOM 600 N N . ALA A 1 86 ? 7.563 10.448 -0.827 1.00 74.75 86 ALA A N 1
ATOM 601 C CA . ALA A 1 86 ? 6.448 10.827 -1.713 1.00 74.75 86 ALA A CA 1
ATOM 602 C C . ALA A 1 86 ? 5.913 9.711 -2.645 1.00 74.75 86 ALA A C 1
ATOM 604 O O . ALA A 1 86 ? 4.852 9.861 -3.245 1.00 74.75 86 ALA A O 1
ATOM 605 N N . GLU A 1 87 ? 6.636 8.599 -2.771 1.00 74.31 87 GLU A N 1
ATOM 606 C CA . GLU A 1 87 ? 6.319 7.487 -3.681 1.00 74.31 87 GLU A CA 1
ATOM 607 C C . GLU A 1 87 ? 5.683 6.287 -2.959 1.00 74.31 87 GLU A C 1
ATOM 609 O O . GLU A 1 87 ? 5.525 5.207 -3.523 1.00 74.31 87 GLU A O 1
ATOM 614 N N . ARG A 1 88 ? 5.332 6.459 -1.684 1.00 87.25 88 ARG A N 1
ATOM 615 C CA . ARG A 1 88 ? 4.847 5.390 -0.808 1.00 87.25 88 ARG A CA 1
ATOM 616 C C . ARG A 1 88 ? 3.330 5.289 -0.803 1.00 87.25 88 ARG A C 1
ATOM 618 O O . ARG A 1 88 ? 2.623 6.118 -1.369 1.00 87.25 88 ARG A O 1
ATOM 625 N N . THR A 1 89 ? 2.802 4.211 -0.229 1.00 91.19 89 THR A N 1
ATOM 626 C CA . THR A 1 89 ? 1.359 3.967 -0.278 1.00 91.19 89 THR A CA 1
ATOM 627 C C . THR A 1 89 ? 0.865 3.108 0.876 1.00 91.19 89 THR A C 1
ATOM 629 O O . THR A 1 89 ? 1.624 2.382 1.520 1.00 91.19 89 THR A O 1
ATOM 632 N N . ILE A 1 90 ? -0.441 3.188 1.114 1.00 94.56 90 ILE A N 1
ATOM 633 C CA . ILE A 1 90 ? -1.177 2.284 1.987 1.00 94.56 90 ILE A CA 1
ATOM 634 C C . ILE A 1 90 ? -2.317 1.659 1.191 1.00 94.56 90 ILE A C 1
ATOM 636 O O . ILE A 1 90 ? -2.969 2.342 0.402 1.00 94.56 90 ILE A O 1
ATOM 640 N N . SER A 1 91 ? -2.555 0.364 1.376 1.00 95.00 91 SER A N 1
ATOM 641 C CA . SER A 1 91 ? -3.54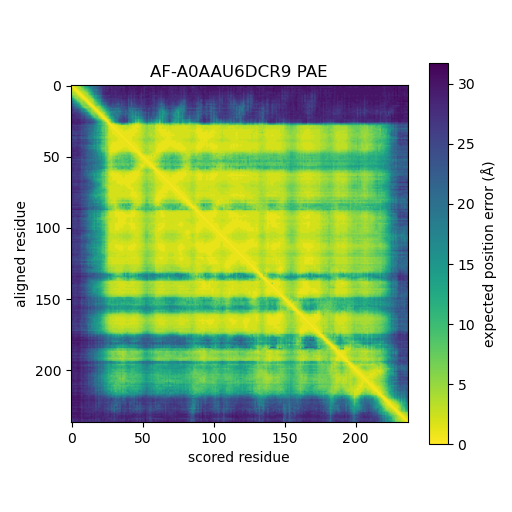6 -0.368 0.591 1.00 95.00 91 SER A CA 1
ATOM 642 C C . SER A 1 91 ? -4.266 -1.426 1.414 1.00 95.00 91 SER A C 1
ATOM 644 O O . SER A 1 91 ? -3.637 -2.161 2.174 1.00 95.00 91 SER A O 1
ATOM 646 N N . TRP A 1 92 ? -5.583 -1.524 1.235 1.00 96.00 92 TRP A N 1
ATOM 647 C CA . TRP A 1 92 ? -6.383 -2.626 1.762 1.00 96.00 92 TRP A CA 1
ATOM 648 C C . TRP A 1 92 ? -6.386 -3.792 0.785 1.00 96.00 92 TRP A C 1
ATOM 650 O O . TRP A 1 92 ? -6.562 -3.595 -0.414 1.00 96.00 92 TRP A O 1
ATOM 660 N N . SER A 1 93 ? -6.271 -5.003 1.320 1.00 96.00 93 SER A N 1
ATOM 661 C CA . SER A 1 93 ? -6.675 -6.213 0.594 1.00 96.00 93 SER A CA 1
ATOM 662 C C . SER A 1 93 ? -8.140 -6.128 0.150 1.00 96.00 93 SER A C 1
ATOM 664 O O . SER A 1 93 ? -8.945 -5.518 0.859 1.00 96.00 93 SER A O 1
ATOM 666 N N . PRO A 1 94 ? -8.518 -6.759 -0.978 1.00 94.25 94 PRO A N 1
ATOM 667 C CA . PRO A 1 94 ? -9.895 -6.737 -1.474 1.00 94.25 94 PRO A CA 1
ATOM 668 C C . PRO A 1 94 ? -10.937 -7.284 -0.484 1.00 94.25 94 PRO A C 1
ATOM 670 O O . PRO A 1 94 ? -12.061 -6.783 -0.447 1.00 94.25 94 PRO A O 1
ATOM 673 N N . ASP A 1 95 ? -10.569 -8.259 0.353 1.00 95.88 95 ASP A N 1
ATOM 674 C CA . ASP A 1 95 ? -11.434 -8.811 1.406 1.00 95.88 95 ASP A CA 1
ATOM 675 C C . ASP A 1 95 ? -11.423 -7.993 2.715 1.00 95.88 95 ASP A C 1
ATOM 677 O O . ASP A 1 95 ? -12.181 -8.282 3.646 1.00 95.88 95 ASP A O 1
ATOM 681 N N . GLY A 1 96 ? -10.580 -6.959 2.789 1.00 96.75 96 GLY A N 1
ATOM 682 C CA . GLY A 1 96 ? -10.441 -6.057 3.927 1.00 96.75 96 GLY A CA 1
ATOM 683 C C . GLY A 1 96 ? -9.716 -6.653 5.136 1.00 96.75 96 GLY A C 1
ATOM 684 O O . GLY A 1 96 ? -9.720 -6.029 6.199 1.00 96.75 96 GLY A O 1
ATOM 685 N N . ARG A 1 97 ? -9.111 -7.842 5.024 1.00 97.69 97 ARG A N 1
ATOM 686 C CA . ARG A 1 97 ? -8.465 -8.526 6.162 1.00 97.69 97 ARG A CA 1
ATOM 687 C C . ARG A 1 97 ? -7.045 -8.049 6.415 1.00 97.69 97 ARG A C 1
ATOM 689 O O . ARG A 1 97 ? -6.599 -8.050 7.558 1.00 97.69 97 ARG A O 1
ATOM 696 N N . PHE A 1 98 ? -6.359 -7.616 5.368 1.00 98.12 98 PHE A N 1
ATOM 697 C CA . PHE A 1 98 ? -4.990 -7.122 5.415 1.00 98.12 98 PHE A CA 1
ATOM 698 C C . PHE A 1 98 ? -4.888 -5.657 5.009 1.00 98.12 98 PHE A C 1
ATOM 700 O O . PHE A 1 98 ? -5.617 -5.179 4.131 1.00 98.12 98 PHE A O 1
ATOM 707 N N . LEU A 1 99 ? -3.918 -4.987 5.619 1.00 96.94 99 LEU A N 1
ATOM 708 C CA . LEU A 1 99 ? -3.413 -3.679 5.240 1.00 96.94 99 LEU A CA 1
ATOM 709 C C . LEU A 1 99 ? -1.941 -3.795 4.878 1.00 96.94 99 LEU A C 1
ATOM 711 O O . LEU A 1 99 ? -1.183 -4.501 5.535 1.00 96.94 99 LEU A O 1
ATOM 715 N N . VAL A 1 100 ? -1.534 -3.065 3.855 1.00 96.38 100 VAL A N 1
ATOM 716 C CA . VAL A 1 100 ? -0.144 -2.991 3.420 1.00 96.38 100 VAL A CA 1
ATOM 717 C C . VAL A 1 100 ? 0.306 -1.554 3.499 1.00 96.38 100 VAL A C 1
ATOM 719 O O . VAL A 1 100 ? -0.358 -0.684 2.940 1.00 96.38 100 VAL A O 1
ATOM 722 N N . ALA A 1 101 ? 1.430 -1.322 4.163 1.00 95.25 101 ALA A N 1
ATOM 723 C CA . ALA A 1 101 ? 2.165 -0.071 4.103 1.00 95.25 101 ALA A CA 1
ATOM 724 C C . ALA A 1 101 ? 3.455 -0.320 3.319 1.00 95.25 101 ALA A C 1
ATOM 726 O O . ALA A 1 101 ? 4.325 -1.058 3.783 1.00 95.25 101 ALA A O 1
ATOM 727 N N . ALA A 1 102 ? 3.568 0.279 2.136 1.00 94.19 102 ALA A N 1
ATOM 728 C CA . ALA A 1 102 ? 4.844 0.387 1.443 1.00 94.19 102 ALA A CA 1
ATOM 729 C C . ALA A 1 102 ? 5.531 1.649 1.942 1.00 94.19 102 ALA A C 1
ATOM 731 O O . ALA A 1 102 ? 4.913 2.713 1.969 1.00 94.19 102 ALA A O 1
ATOM 732 N N . HIS A 1 103 ? 6.776 1.534 2.372 1.00 93.81 103 HIS A N 1
ATOM 733 C CA . HIS A 1 103 ? 7.521 2.608 3.006 1.00 93.81 103 HIS A CA 1
ATOM 734 C C . HIS A 1 103 ? 9.015 2.485 2.707 1.00 93.81 103 HIS A C 1
ATOM 736 O O . HIS A 1 103 ? 9.422 1.607 1.956 1.00 93.81 103 HIS A O 1
ATOM 742 N N . ALA A 1 104 ? 9.827 3.393 3.243 1.00 92.88 104 ALA A N 1
ATOM 743 C CA . ALA A 1 104 ? 11.267 3.183 3.344 1.00 92.88 104 ALA A CA 1
ATOM 744 C C . ALA A 1 104 ? 11.636 2.826 4.792 1.00 92.88 104 ALA A C 1
ATOM 746 O O . ALA A 1 104 ? 10.960 3.260 5.732 1.00 92.88 104 ALA A O 1
ATOM 747 N N . ASP A 1 105 ? 12.651 2.000 4.991 1.00 91.88 105 ASP A N 1
ATOM 748 C CA . ASP A 1 105 ? 13.278 1.816 6.294 1.00 91.88 105 ASP A CA 1
ATOM 749 C C . ASP A 1 105 ? 14.205 3.003 6.627 1.00 91.88 105 ASP A C 1
ATOM 751 O O . ASP A 1 105 ? 14.178 4.039 5.960 1.00 91.88 105 ASP A O 1
ATOM 755 N N . LEU A 1 106 ? 14.971 2.896 7.715 1.00 89.25 106 LEU A N 1
ATOM 756 C CA . LEU A 1 106 ? 15.859 3.973 8.169 1.00 89.25 106 LEU A CA 1
ATOM 757 C C . LEU A 1 106 ? 17.132 4.113 7.319 1.00 89.25 106 LEU A C 1
ATOM 759 O O . LEU A 1 106 ? 17.793 5.143 7.410 1.00 89.25 106 LEU A O 1
ATOM 763 N N . ASP A 1 107 ? 17.449 3.109 6.501 1.00 90.12 107 ASP A N 1
ATOM 764 C CA . ASP A 1 107 ? 18.539 3.137 5.522 1.00 90.12 107 ASP A CA 1
ATOM 765 C C . ASP A 1 107 ? 18.019 3.556 4.130 1.00 90.12 107 ASP A C 1
ATOM 767 O O . ASP A 1 107 ? 18.687 3.360 3.111 1.00 90.12 107 ASP A O 1
ATOM 771 N N . GLU A 1 108 ? 16.808 4.124 4.093 1.00 90.06 108 GLU A N 1
ATOM 772 C CA . GLU A 1 108 ? 16.078 4.567 2.905 1.00 90.06 108 GLU A CA 1
ATOM 773 C C . GLU A 1 108 ? 15.753 3.445 1.902 1.00 90.06 108 GLU A C 1
ATOM 775 O O . GLU A 1 108 ? 15.350 3.726 0.772 1.00 90.06 108 GLU A O 1
ATOM 780 N N . GLN A 1 109 ? 15.844 2.176 2.313 1.00 91.56 109 GLN A N 1
ATOM 781 C CA . GLN A 1 109 ? 15.499 1.036 1.465 1.00 91.56 109 GLN A CA 1
ATOM 782 C C . GLN A 1 109 ? 13.984 0.792 1.493 1.00 91.56 109 GLN A C 1
ATOM 784 O O . GLN A 1 109 ? 13.356 0.898 2.549 1.00 91.56 109 GLN A O 1
ATOM 789 N N . PRO A 1 110 ? 13.342 0.455 0.367 1.00 92.25 110 PRO A N 1
ATOM 790 C CA . PRO A 1 110 ? 11.928 0.182 0.298 1.00 92.25 110 PRO A CA 1
ATOM 791 C C . PRO A 1 110 ? 11.611 -1.090 1.071 1.00 92.25 110 PRO A C 1
ATOM 793 O O . PRO A 1 110 ? 12.276 -2.125 0.965 1.00 92.25 110 PRO A O 1
ATOM 796 N N . ALA A 1 111 ? 10.550 -0.992 1.847 1.00 94.12 111 ALA A N 1
ATOM 797 C CA . ALA A 1 111 ? 10.046 -2.059 2.670 1.00 94.12 111 ALA A CA 1
ATOM 798 C C . ALA A 1 111 ? 8.525 -2.099 2.573 1.00 94.12 111 ALA A C 1
ATOM 800 O O . ALA A 1 111 ? 7.847 -1.078 2.423 1.00 94.12 111 ALA A O 1
ATOM 801 N N . VAL A 1 112 ? 7.981 -3.303 2.688 1.00 95.38 112 VAL A N 1
ATOM 802 C CA . VAL A 1 112 ? 6.543 -3.544 2.698 1.00 95.38 112 VAL A CA 1
ATOM 803 C C . VAL A 1 112 ? 6.182 -4.222 4.007 1.00 95.38 112 VAL A C 1
ATOM 805 O O . VAL A 1 112 ? 6.576 -5.363 4.249 1.00 95.38 112 VAL A O 1
ATOM 808 N N . THR A 1 113 ? 5.397 -3.537 4.830 1.00 97.12 113 THR A N 1
ATOM 809 C CA . THR A 1 113 ? 4.837 -4.096 6.062 1.00 97.12 113 THR A CA 1
ATOM 810 C C . THR A 1 113 ? 3.392 -4.513 5.818 1.00 97.12 113 THR A C 1
ATOM 812 O O . THR A 1 113 ? 2.565 -3.698 5.398 1.00 97.12 113 THR A O 1
ATOM 815 N N . VAL A 1 114 ? 3.075 -5.776 6.103 1.00 97.88 114 VAL A N 1
ATOM 816 C CA . VAL A 1 114 ? 1.721 -6.333 6.018 1.00 97.88 114 VAL A CA 1
ATOM 817 C C . VAL A 1 114 ? 1.151 -6.496 7.418 1.00 97.88 114 VAL A C 1
ATOM 819 O O . VAL A 1 114 ? 1.741 -7.152 8.277 1.00 97.88 114 VAL A O 1
ATOM 822 N N . LEU A 1 115 ? -0.028 -5.931 7.630 1.00 98.38 115 LEU A N 1
ATOM 823 C CA . LEU A 1 115 ? -0.746 -5.921 8.893 1.00 98.38 115 LEU A CA 1
ATOM 824 C C . LEU A 1 115 ? -2.070 -6.668 8.753 1.00 98.38 115 LEU A C 1
ATOM 826 O O . LEU A 1 115 ? -2.756 -6.541 7.738 1.00 98.38 115 LEU A O 1
ATOM 830 N N . ASP A 1 116 ? -2.478 -7.371 9.801 1.00 98.12 116 ASP A N 1
ATOM 831 C CA . ASP A 1 116 ? -3.877 -7.754 9.974 1.00 98.12 116 ASP A CA 1
ATOM 832 C C . ASP A 1 116 ? -4.683 -6.501 10.328 1.00 98.12 116 ASP A C 1
ATOM 834 O O . ASP A 1 116 ? -4.363 -5.763 11.264 1.00 98.12 116 ASP A O 1
ATOM 838 N N . ALA A 1 117 ? -5.728 -6.220 9.559 1.00 97.06 117 ALA A N 1
ATOM 839 C CA . ALA A 1 117 ? -6.492 -4.993 9.716 1.00 97.06 117 ALA A CA 1
ATOM 840 C C . ALA A 1 117 ? -7.403 -4.998 10.959 1.00 97.06 117 ALA A C 1
ATOM 842 O O . ALA A 1 117 ? -7.827 -3.933 11.434 1.00 97.06 117 ALA A O 1
ATOM 843 N N . ALA A 1 118 ? -7.723 -6.173 11.508 1.00 96.31 118 ALA A N 1
ATOM 844 C CA . ALA A 1 118 ? -8.571 -6.282 12.686 1.00 96.31 118 ALA A CA 1
ATOM 845 C C . ALA A 1 118 ? -7.826 -5.793 13.933 1.00 96.31 118 ALA A C 1
ATOM 847 O O . ALA A 1 118 ? -8.359 -4.953 14.671 1.00 96.31 118 ALA A O 1
ATOM 848 N N . ASP A 1 119 ? -6.593 -6.252 14.148 1.00 95.50 119 ASP A N 1
ATOM 849 C CA . ASP A 1 119 ? -5.846 -5.994 15.387 1.00 95.50 119 ASP A CA 1
ATOM 850 C C . ASP A 1 119 ? -4.490 -5.289 15.209 1.00 95.50 119 ASP A C 1
ATOM 852 O O . ASP A 1 119 ? -3.919 -4.844 16.206 1.00 95.50 119 ASP A O 1
ATOM 856 N N . GLY A 1 120 ? -4.018 -5.108 13.974 1.00 96.25 120 GLY A N 1
ATOM 857 C CA . GLY A 1 120 ? -2.775 -4.406 13.659 1.00 96.25 120 GLY A CA 1
ATOM 858 C C . GLY A 1 120 ? -1.507 -5.232 13.869 1.00 96.25 120 GLY A C 1
ATOM 859 O O . GLY A 1 120 ? -0.415 -4.658 13.843 1.00 96.25 120 GLY A O 1
ATOM 860 N N . HIS A 1 121 ? -1.603 -6.549 14.098 1.00 96.62 121 HIS A N 1
ATOM 861 C CA . HIS A 1 121 ? -0.397 -7.369 14.184 1.00 96.62 121 HIS A CA 1
ATOM 862 C C . HIS A 1 121 ? 0.294 -7.467 12.822 1.00 96.62 121 HIS A C 1
ATOM 864 O O . HIS A 1 121 ? -0.353 -7.559 11.780 1.00 96.62 121 HIS A O 1
ATOM 870 N N . VAL A 1 122 ? 1.625 -7.465 12.845 1.00 98.06 122 VAL A N 1
ATOM 871 C CA . VAL A 1 122 ? 2.436 -7.677 11.647 1.00 98.06 122 VAL A CA 1
ATOM 872 C C . VAL A 1 122 ? 2.300 -9.135 11.223 1.00 98.06 122 VAL A C 1
ATOM 874 O O . VAL A 1 122 ? 2.678 -10.041 11.968 1.00 98.06 122 VAL A O 1
ATOM 877 N N . VAL A 1 123 ? 1.744 -9.340 10.035 1.00 98.19 123 VAL A N 1
ATOM 878 C CA . VAL A 1 123 ? 1.607 -10.646 9.386 1.00 98.19 123 VAL A CA 1
ATOM 879 C C . VAL A 1 123 ? 2.912 -11.003 8.686 1.00 98.19 123 VAL A C 1
ATOM 881 O O . VAL A 1 123 ? 3.374 -12.137 8.797 1.00 98.19 123 VAL A O 1
ATOM 884 N N . ASN A 1 124 ? 3.511 -10.036 7.983 1.00 98.12 124 ASN A N 1
ATOM 885 C CA . ASN A 1 124 ? 4.752 -10.230 7.244 1.00 98.12 124 ASN A CA 1
ATOM 886 C C . ASN A 1 124 ? 5.457 -8.900 6.958 1.00 98.12 124 ASN A C 1
ATOM 888 O O . ASN A 1 124 ? 4.827 -7.841 6.960 1.00 98.12 124 ASN A O 1
ATOM 892 N N . GLU A 1 125 ? 6.753 -8.980 6.681 1.00 96.31 125 GLU A N 1
ATOM 893 C CA . GLU A 1 125 ? 7.606 -7.850 6.318 1.00 96.31 125 GLU A CA 1
ATOM 894 C C . GLU A 1 125 ? 8.507 -8.267 5.158 1.00 96.31 125 GLU A C 1
ATOM 896 O O . GLU A 1 125 ? 9.145 -9.323 5.194 1.00 96.31 125 GLU A O 1
ATOM 901 N N . PHE A 1 126 ? 8.572 -7.426 4.132 1.00 95.38 126 PHE A N 1
ATOM 902 C CA . PHE A 1 126 ? 9.398 -7.658 2.958 1.00 95.38 126 PHE A CA 1
ATOM 903 C C . PHE A 1 126 ? 10.375 -6.498 2.792 1.00 95.38 126 PHE A C 1
ATOM 905 O O . PHE A 1 126 ? 9.966 -5.390 2.457 1.00 95.38 126 PHE A O 1
ATOM 912 N N . ALA A 1 127 ? 11.657 -6.762 3.039 1.00 93.75 127 ALA A N 1
ATOM 913 C CA . ALA A 1 127 ? 12.739 -5.805 2.821 1.00 93.75 127 ALA A CA 1
ATOM 914 C C . ALA A 1 127 ? 13.173 -5.785 1.349 1.00 93.75 127 ALA A C 1
ATOM 916 O O . ALA A 1 127 ? 13.097 -6.814 0.668 1.00 93.75 127 ALA A O 1
ATOM 917 N N . GLU A 1 128 ? 13.647 -4.629 0.879 1.00 92.38 128 GLU A N 1
ATOM 918 C CA . GLU A 1 128 ? 14.109 -4.398 -0.500 1.00 92.38 128 GLU A CA 1
ATOM 919 C C . GLU A 1 128 ? 13.045 -4.792 -1.540 1.00 92.38 128 GLU A C 1
ATOM 921 O O . GLU A 1 128 ? 13.319 -5.389 -2.595 1.00 92.38 128 GLU A O 1
ATOM 926 N N . ARG A 1 129 ? 11.783 -4.534 -1.197 1.00 91.56 129 ARG A N 1
ATOM 927 C CA . ARG A 1 129 ? 10.619 -4.797 -2.040 1.00 91.56 129 ARG A CA 1
ATOM 928 C C . ARG A 1 129 ? 9.768 -3.554 -2.102 1.00 91.56 129 ARG A C 1
ATOM 930 O O . ARG A 1 129 ? 9.595 -2.858 -1.107 1.00 91.56 129 ARG A O 1
ATOM 937 N N . ASP A 1 130 ? 9.190 -3.345 -3.269 1.00 90.12 130 ASP A N 1
ATOM 938 C CA . ASP A 1 130 ? 8.213 -2.299 -3.496 1.00 90.12 130 ASP A CA 1
ATOM 939 C C . ASP A 1 130 ? 6.979 -2.895 -4.189 1.00 90.12 130 ASP A C 1
ATOM 941 O O . ASP A 1 130 ? 6.985 -4.044 -4.656 1.00 90.12 130 ASP A O 1
ATOM 945 N N . ILE A 1 131 ? 5.890 -2.138 -4.191 1.00 89.44 131 ILE A N 1
ATOM 946 C CA . ILE A 1 131 ? 4.601 -2.523 -4.763 1.00 89.44 131 ILE A CA 1
ATOM 947 C C . ILE A 1 131 ? 4.163 -1.496 -5.797 1.00 89.44 131 ILE A C 1
ATOM 949 O O . ILE A 1 131 ? 4.683 -0.386 -5.874 1.00 89.44 131 ILE A O 1
ATOM 953 N N . LEU A 1 132 ? 3.168 -1.845 -6.612 1.00 82.88 132 LEU A N 1
ATOM 954 C CA . LEU A 1 132 ? 2.569 -0.862 -7.512 1.00 82.88 132 LEU A CA 1
ATOM 955 C C . LEU A 1 132 ? 2.024 0.311 -6.682 1.00 82.88 132 LEU A C 1
ATOM 957 O O . LEU A 1 132 ? 1.208 0.100 -5.785 1.00 82.88 132 LEU A O 1
ATOM 961 N N . ALA A 1 133 ? 2.444 1.540 -7.004 1.00 70.38 133 ALA A N 1
ATOM 962 C CA . ALA A 1 133 ? 2.055 2.781 -6.323 1.00 70.38 133 ALA A CA 1
ATOM 963 C C . ALA A 1 133 ? 0.590 3.182 -6.612 1.00 70.38 133 ALA A C 1
ATOM 965 O O . ALA A 1 133 ? 0.280 4.277 -7.078 1.00 70.38 133 ALA A O 1
ATOM 966 N N . CYS A 1 134 ? -0.337 2.254 -6.391 1.00 68.88 134 CYS A N 1
ATOM 967 C CA . CYS A 1 134 ? -1.770 2.399 -6.571 1.00 68.88 134 CYS A CA 1
ATOM 968 C C . CYS A 1 134 ? -2.452 1.778 -5.343 1.00 68.88 134 CYS A C 1
ATOM 970 O O . CYS A 1 134 ? -2.436 0.553 -5.216 1.00 68.88 134 CYS A O 1
ATOM 972 N N . PRO A 1 135 ? -3.109 2.570 -4.473 1.00 62.38 135 PRO A N 1
ATOM 973 C CA . PRO A 1 135 ? -3.595 2.135 -3.153 1.00 62.38 135 PRO A CA 1
ATOM 974 C C . PRO A 1 135 ? -4.658 1.019 -3.171 1.00 62.38 135 PRO A C 1
ATOM 976 O O . PRO A 1 135 ? -5.092 0.561 -2.121 1.00 62.38 135 PRO A O 1
ATOM 979 N N . GLN A 1 136 ? -5.092 0.558 -4.345 1.00 66.25 136 GLN A N 1
ATOM 980 C CA . GLN A 1 136 ? -5.971 -0.607 -4.535 1.00 66.25 136 GLN A CA 1
ATOM 981 C C . GLN A 1 136 ? -5.484 -1.527 -5.674 1.00 66.25 136 GLN A C 1
ATOM 983 O O . GLN A 1 136 ? -5.997 -2.623 -5.854 1.00 66.25 136 GLN A O 1
ATOM 988 N N . GLY A 1 137 ? -4.511 -1.076 -6.474 1.00 74.12 137 GLY A N 1
ATOM 989 C CA . GLY A 1 137 ? -4.087 -1.743 -7.707 1.00 74.12 137 GLY A CA 1
ATOM 990 C C . GLY A 1 137 ? -2.905 -2.690 -7.527 1.00 74.12 137 GLY A C 1
ATOM 991 O O . GLY A 1 137 ? -2.450 -3.245 -8.516 1.00 74.12 137 GLY A O 1
ATOM 992 N N . ALA A 1 138 ? -2.387 -2.842 -6.306 1.00 87.25 138 ALA A N 1
ATOM 993 C CA . ALA A 1 138 ? -1.272 -3.735 -5.999 1.00 87.25 138 ALA A CA 1
ATOM 994 C C . ALA A 1 138 ? -1.716 -5.162 -5.632 1.00 87.25 138 ALA A C 1
ATOM 996 O O . ALA A 1 138 ? -0.901 -6.079 -5.671 1.00 87.25 138 ALA A O 1
ATOM 997 N N . TRP A 1 139 ? -2.986 -5.374 -5.277 1.00 92.50 139 TRP A N 1
ATOM 998 C CA . TRP A 1 139 ? -3.486 -6.688 -4.870 1.00 92.50 139 TRP A CA 1
ATOM 999 C C . TRP A 1 139 ? -3.882 -7.536 -6.073 1.00 92.50 139 TRP A C 1
ATOM 1001 O O . TRP A 1 139 ? -4.740 -7.159 -6.866 1.00 92.50 139 TRP A O 1
ATOM 1011 N N . PHE A 1 140 ? -3.264 -8.708 -6.175 1.00 92.19 140 PHE A N 1
ATOM 1012 C CA . PHE A 1 140 ? -3.575 -9.742 -7.156 1.00 92.19 140 PHE A CA 1
ATOM 1013 C C . PHE A 1 140 ? -4.781 -10.580 -6.744 1.00 92.19 140 PHE A C 1
ATOM 1015 O O . PHE A 1 140 ? -5.626 -10.903 -7.574 1.00 92.19 140 PHE A O 1
ATOM 1022 N N . SER A 1 141 ? -4.899 -10.879 -5.457 1.00 93.25 141 SER A N 1
ATOM 1023 C CA . SER A 1 141 ? -6.067 -11.531 -4.866 1.00 93.25 141 SER A CA 1
ATOM 1024 C C . SER A 1 141 ? -6.242 -11.054 -3.423 1.00 93.25 141 SER A C 1
ATOM 1026 O O . SER A 1 141 ? -5.509 -10.176 -2.971 1.00 93.25 141 SER A O 1
ATOM 1028 N N . ASP A 1 142 ? -7.173 -11.646 -2.674 1.00 95.44 142 ASP A N 1
ATOM 1029 C CA . ASP A 1 142 ? -7.389 -11.355 -1.247 1.00 95.44 142 ASP A CA 1
ATOM 1030 C C . ASP A 1 142 ? -6.120 -11.519 -0.389 1.00 95.44 142 ASP A C 1
ATOM 1032 O O . ASP A 1 142 ? -6.005 -10.941 0.689 1.00 95.44 142 ASP A O 1
ATOM 1036 N N . ARG A 1 143 ? -5.159 -12.328 -0.853 1.00 96.50 143 ARG A N 1
ATOM 1037 C CA . ARG A 1 143 ? -3.938 -12.676 -0.109 1.00 96.50 143 ARG A CA 1
ATOM 1038 C C . ARG A 1 143 ? -2.654 -12.476 -0.888 1.00 96.50 143 ARG A C 1
ATOM 1040 O O . ARG A 1 143 ? -1.584 -12.686 -0.329 1.00 96.50 143 ARG A O 1
ATOM 1047 N N . GLU A 1 144 ? -2.737 -12.111 -2.156 1.00 96.12 144 GLU A N 1
ATOM 1048 C CA . GLU A 1 144 ? -1.568 -12.007 -3.014 1.00 96.12 144 GLU A CA 1
ATOM 1049 C C . GLU A 1 144 ? -1.323 -10.557 -3.424 1.00 96.12 144 GLU A C 1
ATOM 1051 O O . GLU A 1 144 ? -2.230 -9.882 -3.908 1.00 96.12 144 GLU A O 1
ATOM 1056 N N . LEU A 1 145 ? -0.081 -10.101 -3.282 1.00 93.94 145 LEU A N 1
ATOM 1057 C CA . LEU A 1 145 ? 0.381 -8.787 -3.724 1.00 93.94 145 LEU A CA 1
ATOM 1058 C C . LEU A 1 145 ? 1.280 -8.908 -4.940 1.00 93.94 145 LEU A C 1
ATOM 1060 O O . LEU A 1 145 ? 2.111 -9.811 -5.023 1.00 93.94 145 LEU A O 1
ATOM 1064 N N . VAL A 1 146 ? 1.168 -7.938 -5.838 1.00 92.00 146 VAL A N 1
ATOM 1065 C CA . VAL A 1 146 ? 2.165 -7.690 -6.869 1.00 92.00 146 VAL A CA 1
ATOM 1066 C C . VAL A 1 146 ? 3.301 -6.875 -6.263 1.00 92.00 146 VAL A C 1
ATOM 1068 O O . VAL A 1 146 ? 3.093 -5.751 -5.804 1.00 92.00 146 VAL A O 1
ATOM 1071 N N . MET A 1 147 ? 4.500 -7.450 -6.277 1.00 91.88 147 MET A N 1
ATOM 1072 C CA . MET A 1 147 ? 5.726 -6.830 -5.780 1.00 91.88 147 MET A CA 1
ATOM 1073 C C . MET A 1 147 ? 6.815 -6.842 -6.846 1.00 91.88 147 MET A C 1
ATOM 1075 O O . MET A 1 147 ? 6.800 -7.660 -7.771 1.00 91.88 147 MET A O 1
ATOM 1079 N N . PHE A 1 148 ? 7.805 -5.980 -6.673 1.00 88.50 148 PHE A N 1
ATOM 1080 C CA . PHE A 1 148 ? 9.045 -6.015 -7.434 1.00 88.50 148 PHE A CA 1
ATOM 1081 C C . PHE A 1 148 ? 10.244 -5.779 -6.508 1.00 88.50 148 PHE A C 1
ATOM 1083 O O . PHE A 1 148 ? 10.125 -5.092 -5.490 1.00 88.50 148 PHE A O 1
ATOM 1090 N N . PRO A 1 149 ? 11.395 -6.401 -6.805 1.00 87.44 149 PRO A N 1
ATOM 1091 C CA . PRO A 1 149 ? 12.644 -6.076 -6.130 1.00 87.44 149 PRO A CA 1
ATOM 1092 C C . PRO A 1 149 ? 13.100 -4.672 -6.533 1.00 87.44 149 PRO A C 1
ATOM 1094 O O . PRO A 1 149 ? 12.973 -4.297 -7.697 1.00 87.44 149 PRO A O 1
ATOM 1097 N N . GLU A 1 150 ? 13.647 -3.914 -5.586 1.00 80.12 150 GLU A N 1
ATOM 1098 C CA . GLU A 1 150 ? 14.257 -2.618 -5.900 1.00 80.12 150 GLU A CA 1
ATOM 1099 C C . GLU A 1 150 ? 15.582 -2.799 -6.644 1.00 80.12 150 GLU A C 1
ATOM 1101 O O . GLU A 1 150 ? 15.780 -2.255 -7.731 1.00 80.12 150 GLU A O 1
ATOM 1106 N N . TYR A 1 151 ? 16.477 -3.613 -6.081 1.00 74.19 151 TYR A N 1
ATOM 1107 C CA . TYR A 1 151 ? 17.753 -3.912 -6.708 1.00 74.19 151 TYR A CA 1
ATOM 1108 C C . TYR A 1 151 ? 17.598 -5.063 -7.676 1.00 74.19 151 TYR A C 1
ATOM 1110 O O . TYR A 1 151 ? 17.537 -6.240 -7.307 1.00 74.19 151 TYR A O 1
ATOM 1118 N N . VAL A 1 152 ? 17.583 -4.703 -8.947 1.00 66.75 152 VAL A N 1
ATOM 1119 C CA . VAL A 1 152 ? 17.851 -5.636 -10.022 1.00 66.75 152 VAL A CA 1
ATOM 1120 C C . VAL A 1 152 ? 19.186 -5.250 -10.621 1.00 66.75 152 VAL A C 1
ATOM 1122 O O . VAL A 1 152 ? 19.449 -4.079 -10.887 1.00 66.75 152 VAL A O 1
ATOM 1125 N N . ASP A 1 153 ? 20.050 -6.244 -10.797 1.00 72.62 153 ASP A N 1
ATOM 1126 C CA . ASP A 1 153 ? 21.240 -6.086 -11.617 1.00 72.62 153 ASP A CA 1
ATOM 1127 C C . ASP A 1 153 ? 20.775 -5.784 -13.048 1.00 72.62 153 ASP A C 1
ATOM 1129 O O . ASP A 1 153 ? 20.385 -6.693 -13.782 1.00 72.62 153 ASP A O 1
ATOM 1133 N N . TYR A 1 154 ? 20.754 -4.500 -13.411 1.00 65.81 154 TYR A N 1
ATOM 1134 C CA . TYR A 1 154 ? 20.274 -4.028 -14.709 1.00 65.81 154 TYR A CA 1
ATOM 1135 C C . TYR A 1 154 ? 21.119 -4.555 -15.875 1.00 65.81 154 TYR A C 1
ATOM 1137 O O . TYR A 1 154 ? 20.607 -4.648 -16.993 1.00 65.81 154 TYR A O 1
ATOM 1145 N N . ASP A 1 155 ? 22.374 -4.945 -15.624 1.00 73.25 155 ASP A N 1
ATOM 1146 C CA . ASP A 1 155 ? 23.232 -5.553 -16.641 1.00 73.25 155 ASP A CA 1
ATOM 1147 C C . ASP A 1 155 ? 22.809 -7.007 -16.916 1.00 73.25 155 ASP A C 1
ATOM 1149 O O . ASP A 1 155 ? 22.873 -7.473 -18.058 1.00 73.25 155 ASP A O 1
ATOM 1153 N N . ALA A 1 156 ? 22.338 -7.725 -15.890 1.00 68.69 156 ALA A N 1
ATOM 1154 C CA . ALA A 1 156 ? 21.911 -9.122 -15.997 1.00 68.69 156 ALA A CA 1
ATOM 1155 C C . ALA A 1 156 ? 20.412 -9.296 -16.300 1.00 68.69 156 ALA A C 1
ATOM 1157 O O . ALA A 1 156 ? 20.017 -10.246 -16.979 1.00 68.69 156 ALA A O 1
ATOM 1158 N N . THR A 1 157 ? 19.568 -8.404 -15.784 1.00 66.50 157 THR A N 1
ATOM 1159 C CA . THR A 1 157 ? 18.111 -8.425 -15.941 1.00 66.50 157 THR A CA 1
ATOM 1160 C C . THR A 1 157 ? 17.643 -6.992 -16.205 1.00 66.50 157 THR A C 1
ATOM 1162 O O . THR A 1 157 ? 17.388 -6.239 -15.269 1.00 66.50 157 THR A O 1
ATOM 1165 N N . PRO A 1 158 ? 17.515 -6.579 -17.477 1.00 65.38 158 PRO A N 1
ATOM 1166 C CA . PRO A 1 158 ? 17.274 -5.177 -17.830 1.00 65.38 158 PRO A CA 1
ATOM 1167 C C . PRO A 1 158 ? 15.888 -4.655 -17.418 1.00 65.38 158 PRO A C 1
ATOM 1169 O O . PRO A 1 158 ? 15.559 -3.502 -17.685 1.00 65.38 158 PRO A O 1
ATOM 1172 N N . LEU A 1 159 ? 15.049 -5.503 -16.822 1.00 71.56 159 LEU A N 1
ATOM 1173 C CA . LEU A 1 159 ? 13.668 -5.215 -16.482 1.00 71.56 159 LEU A CA 1
ATOM 1174 C C . LEU A 1 159 ? 13.330 -5.836 -15.120 1.00 71.56 159 LEU A C 1
ATOM 1176 O O . LEU A 1 159 ? 13.782 -6.935 -14.796 1.00 71.56 159 LEU A O 1
ATOM 1180 N N . LEU A 1 160 ? 12.514 -5.142 -14.326 1.00 75.19 160 LEU A N 1
ATOM 1181 C CA . LEU A 1 160 ? 12.135 -5.614 -12.996 1.00 75.19 160 LEU A CA 1
ATOM 1182 C C . LEU A 1 160 ? 11.183 -6.818 -13.112 1.00 75.19 160 LEU A C 1
ATOM 1184 O O . LEU A 1 160 ? 10.122 -6.692 -13.742 1.00 75.19 160 LEU A O 1
ATOM 1188 N N . PRO A 1 161 ? 11.506 -7.978 -12.506 1.00 83.50 161 PRO A N 1
ATOM 1189 C CA . PRO A 1 161 ? 10.597 -9.109 -12.517 1.00 83.50 161 PRO A CA 1
ATOM 1190 C C . PRO A 1 161 ? 9.352 -8.759 -11.703 1.00 83.50 161 PRO A C 1
ATOM 1192 O O . PRO A 1 161 ? 9.439 -8.323 -10.555 1.00 83.50 161 PRO A O 1
ATOM 1195 N N . THR A 1 162 ? 8.181 -8.988 -12.293 1.00 87.19 162 THR A N 1
ATOM 1196 C CA . THR A 1 162 ? 6.912 -8.876 -11.569 1.00 87.19 162 THR A CA 1
ATOM 1197 C C . THR A 1 162 ? 6.688 -10.145 -10.761 1.00 87.19 162 THR A C 1
ATOM 1199 O O . THR A 1 162 ? 6.604 -11.250 -11.310 1.00 87.19 162 THR A O 1
ATOM 1202 N N . LEU A 1 163 ? 6.602 -9.986 -9.447 1.00 90.69 163 LEU A N 1
ATOM 1203 C CA . LEU A 1 163 ? 6.384 -11.070 -8.504 1.00 90.69 163 LEU A CA 1
ATOM 1204 C C . LEU A 1 163 ? 4.954 -11.005 -7.986 1.00 90.69 163 LEU A C 1
ATOM 1206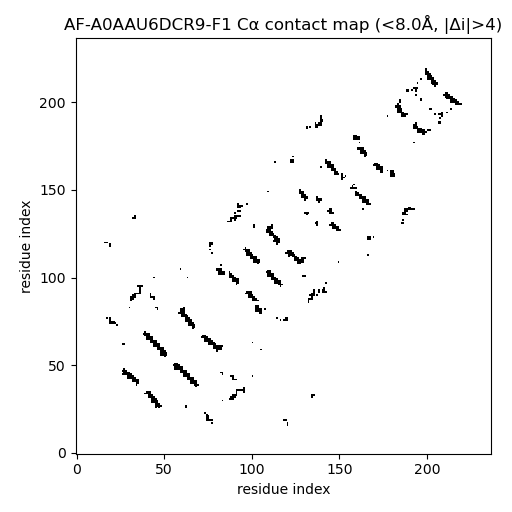 O O . LEU A 1 163 ? 4.420 -9.923 -7.762 1.00 90.69 163 LEU A O 1
ATOM 1210 N N . VAL A 1 164 ? 4.357 -12.168 -7.758 1.00 93.19 164 VAL A N 1
ATOM 1211 C CA . VAL A 1 164 ? 3.163 -12.298 -6.932 1.00 93.19 164 VAL A CA 1
ATOM 1212 C C . VAL A 1 164 ? 3.549 -13.010 -5.648 1.00 93.19 164 VAL A C 1
ATOM 1214 O O . VAL A 1 164 ? 4.191 -14.063 -5.688 1.00 93.19 164 VAL A O 1
ATOM 1217 N N . VAL A 1 165 ? 3.183 -12.408 -4.523 1.00 95.94 165 VAL A N 1
ATOM 1218 C CA . VAL A 1 165 ? 3.599 -12.829 -3.188 1.00 95.94 165 VAL A CA 1
ATOM 1219 C C . VAL A 1 165 ? 2.369 -13.093 -2.334 1.00 95.94 165 VAL A C 1
ATOM 1221 O O . VAL A 1 165 ? 1.570 -12.178 -2.137 1.00 95.94 165 VAL A O 1
ATOM 1224 N N . ASP A 1 166 ? 2.219 -14.309 -1.803 1.00 97.56 166 ASP A N 1
ATOM 1225 C CA . ASP A 1 166 ? 1.225 -14.573 -0.756 1.00 97.56 166 ASP A CA 1
ATOM 1226 C C . ASP A 1 166 ? 1.691 -13.896 0.536 1.00 97.56 166 ASP A C 1
ATOM 1228 O O . ASP A 1 166 ? 2.733 -14.226 1.107 1.00 97.56 166 ASP A O 1
ATOM 1232 N N . VAL A 1 167 ? 0.913 -12.926 1.001 1.00 97.44 167 VAL A N 1
ATOM 1233 C CA . VAL A 1 167 ? 1.323 -12.025 2.080 1.00 97.44 167 VAL A CA 1
ATOM 1234 C C . VAL A 1 167 ? 1.424 -12.711 3.435 1.00 97.44 167 VAL A C 1
ATOM 1236 O O . VAL A 1 167 ? 2.080 -12.193 4.329 1.00 97.44 167 VAL A O 1
ATOM 1239 N N . VAL A 1 168 ? 0.807 -13.880 3.603 1.00 97.50 168 VAL A N 1
ATOM 1240 C CA . VAL A 1 168 ? 0.785 -14.608 4.877 1.00 97.50 168 VAL A CA 1
ATOM 1241 C C . VAL A 1 168 ? 1.929 -15.613 4.950 1.00 97.50 168 VAL A C 1
ATOM 1243 O O . VAL A 1 168 ? 2.592 -15.733 5.974 1.00 97.50 168 VAL A O 1
ATOM 1246 N N . THR A 1 169 ? 2.139 -16.368 3.877 1.00 97.75 169 THR A N 1
ATOM 1247 C CA . THR A 1 169 ? 3.156 -17.426 3.806 1.00 97.75 169 THR A CA 1
ATOM 1248 C C . THR A 1 169 ? 4.511 -16.898 3.349 1.00 97.75 169 THR A C 1
ATOM 1250 O O . THR A 1 169 ? 5.531 -17.522 3.635 1.00 97.75 169 THR A O 1
ATOM 1253 N N . GLY A 1 170 ? 4.529 -15.762 2.647 1.00 96.56 170 GLY A N 1
ATOM 1254 C CA . GLY A 1 170 ? 5.708 -15.231 1.971 1.00 96.56 170 GLY A CA 1
ATOM 1255 C C . GLY A 1 170 ? 6.101 -16.024 0.724 1.00 96.56 170 GLY A C 1
ATOM 1256 O O . GLY A 1 170 ? 7.195 -15.813 0.206 1.00 96.56 170 GLY A O 1
ATOM 1257 N N . GLU A 1 171 ? 5.260 -16.949 0.249 1.00 97.12 171 GLU A N 1
ATOM 1258 C CA . GLU A 1 171 ? 5.526 -17.684 -0.985 1.00 97.12 171 GLU A CA 1
ATOM 1259 C C . GLU A 1 171 ? 5.542 -16.718 -2.174 1.00 97.12 171 GLU A C 1
ATOM 1261 O O . GLU A 1 171 ? 4.632 -15.906 -2.348 1.00 97.12 171 GLU A O 1
ATOM 1266 N N . VAL A 1 172 ? 6.594 -16.808 -2.989 1.00 94.38 172 VAL A N 1
ATOM 1267 C CA . VAL A 1 172 ? 6.829 -15.926 -4.133 1.00 94.38 172 VAL A CA 1
ATOM 1268 C C . VAL A 1 172 ? 6.772 -16.738 -5.414 1.00 94.38 172 VAL A C 1
ATOM 1270 O O . VAL A 1 172 ? 7.474 -17.741 -5.557 1.00 94.38 172 VAL A O 1
ATOM 1273 N N . ARG A 1 173 ? 6.018 -16.243 -6.393 1.00 93.00 173 ARG A N 1
ATOM 1274 C CA . ARG A 1 173 ? 6.059 -16.741 -7.769 1.00 93.00 173 ARG A CA 1
ATOM 1275 C C . ARG A 1 173 ? 6.225 -15.596 -8.751 1.00 93.00 173 ARG A C 1
ATOM 1277 O O . ARG A 1 173 ? 5.724 -14.494 -8.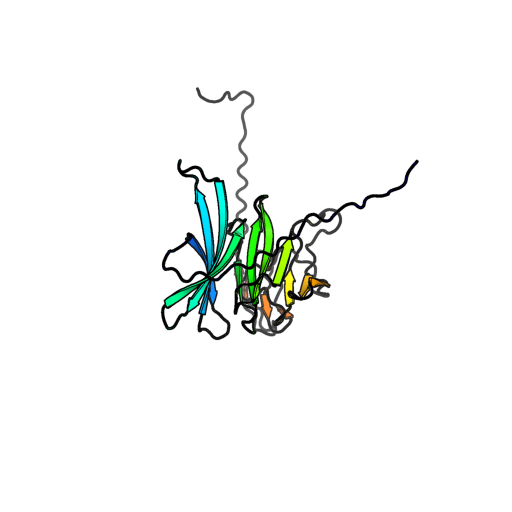543 1.00 93.00 173 ARG A O 1
ATOM 1284 N N . ARG A 1 174 ? 6.906 -15.870 -9.857 1.00 88.88 174 ARG A N 1
ATOM 1285 C CA . ARG A 1 174 ? 6.966 -14.930 -10.974 1.00 88.88 174 ARG A CA 1
ATOM 1286 C C . ARG A 1 174 ? 5.612 -14.896 -11.676 1.00 88.88 174 ARG A C 1
ATOM 1288 O O . ARG A 1 174 ? 4.932 -15.920 -11.771 1.00 88.88 174 ARG A O 1
ATOM 1295 N N .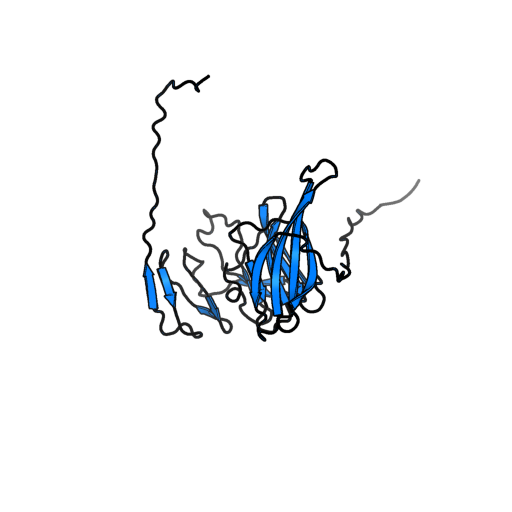 LEU A 1 175 ? 5.213 -13.721 -12.144 1.00 84.25 175 LEU A N 1
ATOM 1296 C CA . LEU A 1 175 ? 4.042 -13.592 -12.994 1.00 84.25 175 LEU A CA 1
ATOM 1297 C C . LEU A 1 175 ? 4.447 -13.752 -14.462 1.00 84.25 175 LEU A C 1
ATOM 1299 O O . LEU A 1 175 ? 5.035 -12.850 -15.054 1.00 84.25 175 LEU A O 1
ATOM 1303 N N . ASP A 1 176 ? 4.131 -14.903 -15.049 1.00 72.38 176 ASP A N 1
ATOM 1304 C CA . ASP A 1 176 ? 4.422 -15.168 -16.457 1.00 72.38 176 ASP A CA 1
ATOM 1305 C C . ASP A 1 176 ? 3.556 -14.301 -17.385 1.00 72.38 176 ASP A C 1
ATOM 1307 O O . ASP A 1 176 ? 2.375 -14.062 -17.130 1.00 72.38 176 ASP A O 1
ATOM 1311 N N . GLY A 1 177 ? 4.134 -13.836 -18.496 1.00 64.25 177 GLY A N 1
ATOM 1312 C CA . GLY A 1 177 ? 3.413 -13.073 -19.524 1.00 64.25 177 GLY A CA 1
ATOM 1313 C C . GLY A 1 177 ? 3.186 -11.591 -19.205 1.00 64.25 177 GLY A C 1
ATOM 1314 O O . GLY A 1 177 ? 2.864 -10.827 -20.114 1.00 64.25 177 GLY A O 1
ATOM 1315 N N . ALA A 1 178 ? 3.443 -11.151 -17.972 1.00 60.25 178 ALA A N 1
ATOM 1316 C CA . ALA A 1 178 ? 3.820 -9.769 -17.720 1.00 60.25 178 ALA A CA 1
ATOM 1317 C C . ALA A 1 178 ? 5.256 -9.628 -18.232 1.00 60.25 178 ALA A C 1
ATOM 1319 O O . ALA A 1 178 ? 6.192 -9.986 -17.526 1.00 60.25 178 ALA A O 1
ATOM 1320 N N . GLY A 1 179 ? 5.445 -9.226 -19.496 1.00 62.03 179 GLY A N 1
ATOM 1321 C CA . GLY A 1 179 ? 6.782 -8.844 -19.961 1.00 62.03 179 GLY A CA 1
ATOM 1322 C C . GLY A 1 179 ? 7.379 -7.916 -18.907 1.00 62.03 179 GLY A C 1
ATOM 1323 O O . GLY A 1 179 ? 6.703 -6.953 -18.545 1.00 62.03 179 GLY A O 1
ATOM 1324 N N . ASP A 1 180 ? 8.533 -8.291 -18.341 1.00 66.88 180 ASP A N 1
ATOM 1325 C CA . ASP A 1 180 ? 9.138 -7.608 -17.192 1.00 66.88 180 ASP A CA 1
ATOM 1326 C C . ASP A 1 180 ? 9.001 -6.092 -17.354 1.00 66.88 180 ASP A C 1
ATOM 1328 O O . ASP A 1 180 ? 9.239 -5.591 -18.451 1.00 66.88 180 ASP A O 1
ATOM 1332 N N . LEU A 1 181 ? 8.548 -5.387 -16.312 1.00 60.41 181 LEU A N 1
ATOM 1333 C CA . LEU A 1 181 ? 7.896 -4.076 -16.440 1.00 60.41 181 LEU A CA 1
ATOM 1334 C C . LEU A 1 181 ? 8.775 -3.086 -17.231 1.00 60.41 181 LEU A C 1
ATOM 1336 O O . LEU A 1 181 ? 9.686 -2.486 -16.655 1.00 60.41 181 LEU A O 1
ATOM 1340 N N . PRO A 1 182 ? 8.511 -2.849 -18.532 1.00 52.84 182 PRO A N 1
ATOM 1341 C CA . PRO A 1 182 ? 9.307 -1.935 -19.326 1.00 52.84 182 PRO A CA 1
ATOM 1342 C C . PRO A 1 182 ? 8.631 -0.582 -19.201 1.00 52.84 182 PRO A C 1
ATOM 1344 O O . PRO A 1 182 ? 7.807 -0.245 -20.041 1.00 52.84 182 PRO A O 1
ATOM 1347 N N . TYR A 1 183 ? 8.890 0.128 -18.099 1.00 58.72 183 TYR A N 1
ATOM 1348 C CA . TYR A 1 183 ? 8.397 1.486 -17.832 1.00 58.72 183 TYR A CA 1
ATOM 1349 C C . TYR A 1 183 ? 6.957 1.728 -18.336 1.00 58.72 183 TYR A C 1
ATOM 1351 O O . TYR A 1 183 ? 6.744 2.250 -19.423 1.00 58.72 183 TYR A O 1
ATOM 1359 N N . GLY A 1 184 ? 5.936 1.351 -17.571 1.00 59.81 184 GLY A N 1
ATOM 1360 C CA . GLY A 1 184 ? 4.541 1.537 -17.982 1.00 59.81 184 GLY A CA 1
ATOM 1361 C C . GLY A 1 184 ? 3.601 1.525 -16.790 1.00 59.81 184 GLY A C 1
ATOM 1362 O O . GLY A 1 184 ? 3.960 1.040 -15.719 1.00 59.81 184 GLY A O 1
ATOM 1363 N N . CYS A 1 185 ? 2.398 2.069 -16.960 1.00 60.91 185 CYS A N 1
ATOM 1364 C CA . CYS A 1 185 ? 1.370 1.979 -15.929 1.00 60.91 185 CYS A CA 1
ATOM 1365 C C . CYS A 1 185 ? 0.660 0.630 -16.043 1.00 60.91 185 CYS A C 1
ATOM 1367 O O . CYS A 1 185 ? 0.208 0.247 -17.127 1.00 60.91 185 CYS A O 1
ATOM 1369 N N . TRP A 1 186 ? 0.547 -0.054 -14.911 1.00 73.38 186 TRP A N 1
ATOM 1370 C CA . TRP A 1 186 ? -0.184 -1.303 -14.773 1.00 73.38 186 TRP A CA 1
ATOM 1371 C C . TRP A 1 186 ? -1.153 -1.176 -13.605 1.00 73.38 186 TRP A C 1
ATOM 1373 O O . TRP A 1 186 ? -0.825 -0.572 -12.585 1.00 73.38 186 TRP A O 1
ATOM 1383 N N . GLY A 1 187 ? -2.344 -1.734 -13.768 1.00 77.69 187 GLY A N 1
ATOM 1384 C CA . GLY A 1 187 ? -3.265 -1.990 -12.669 1.00 77.69 187 GLY A CA 1
ATOM 1385 C C . GLY A 1 187 ? -3.411 -3.487 -12.453 1.00 77.69 187 GLY A C 1
ATOM 1386 O O . GLY A 1 187 ? -3.035 -4.281 -13.315 1.00 77.69 187 GLY A O 1
ATOM 1387 N N . VAL A 1 188 ? -3.999 -3.872 -11.330 1.00 83.75 188 VAL A N 1
ATOM 1388 C CA . VAL A 1 188 ? -4.411 -5.250 -11.080 1.00 83.75 188 VAL A CA 1
ATOM 1389 C C . VAL A 1 188 ? -5.905 -5.262 -10.806 1.00 83.75 188 VAL A C 1
ATOM 1391 O O . VAL A 1 188 ? -6.404 -4.424 -10.056 1.00 83.75 188 VAL A O 1
ATOM 1394 N N . ALA A 1 189 ? -6.624 -6.186 -11.435 1.00 82.62 189 ALA A N 1
ATOM 1395 C CA . ALA A 1 189 ? -8.000 -6.491 -11.071 1.00 82.62 189 ALA A CA 1
ATOM 1396 C C . ALA A 1 189 ? -8.287 -7.971 -11.318 1.00 82.62 189 ALA A C 1
ATOM 1398 O O . ALA A 1 189 ? -7.845 -8.527 -12.321 1.00 82.62 189 ALA A O 1
ATOM 1399 N N . ASP A 1 190 ? -9.036 -8.595 -10.408 1.00 81.12 190 ASP A N 1
ATOM 1400 C CA . ASP A 1 190 ? -9.518 -9.977 -10.545 1.00 81.12 190 ASP A CA 1
ATOM 1401 C C . ASP A 1 190 ? -8.409 -10.984 -10.929 1.00 81.12 190 ASP A C 1
ATOM 1403 O O . ASP A 1 190 ? -8.533 -11.749 -11.888 1.00 81.12 190 ASP A O 1
ATOM 1407 N N . GLY A 1 191 ? -7.264 -10.931 -10.233 1.00 83.75 191 GLY A N 1
ATOM 1408 C CA . GLY A 1 191 ? -6.132 -11.827 -10.508 1.00 83.75 191 GLY A CA 1
ATOM 1409 C C . GLY A 1 191 ? -5.464 -11.602 -11.861 1.00 83.75 191 GLY A C 1
ATOM 1410 O O . GLY A 1 191 ? -4.852 -12.519 -12.412 1.00 83.75 191 GLY A O 1
ATOM 1411 N N . ARG A 1 192 ? -5.604 -10.410 -12.445 1.00 82.25 192 ARG A N 1
ATOM 1412 C CA . ARG A 1 192 ? -5.029 -10.076 -13.748 1.00 82.25 192 ARG A CA 1
ATOM 1413 C C . ARG A 1 192 ? -4.327 -8.736 -13.720 1.00 82.25 192 ARG A C 1
ATOM 1415 O O . ARG A 1 192 ? -4.843 -7.757 -13.192 1.00 82.25 192 ARG A O 1
ATOM 1422 N N . MET A 1 193 ? -3.177 -8.688 -14.382 1.00 84.06 193 MET A N 1
ATOM 1423 C CA . MET A 1 193 ? -2.540 -7.427 -14.740 1.00 84.06 193 MET A CA 1
ATOM 1424 C C . MET A 1 193 ? -3.321 -6.773 -15.878 1.00 84.06 193 MET A C 1
ATOM 1426 O O . MET A 1 193 ? -3.617 -7.407 -16.891 1.00 84.06 193 MET A O 1
ATOM 1430 N N . ILE A 1 194 ? -3.616 -5.492 -15.718 1.00 80.88 194 ILE A N 1
ATOM 1431 C CA . ILE A 1 194 ? -4.247 -4.625 -16.706 1.00 80.88 194 ILE A CA 1
ATOM 1432 C C . ILE A 1 194 ? -3.183 -3.652 -17.211 1.00 80.88 194 ILE A C 1
ATOM 1434 O O . ILE A 1 194 ? -2.652 -2.854 -16.440 1.00 80.88 194 ILE A O 1
ATOM 1438 N N . GLY A 1 195 ? -2.871 -3.716 -18.505 1.00 73.69 195 GLY A N 1
ATOM 1439 C CA . GLY A 1 195 ? -1.780 -2.965 -19.134 1.00 73.69 195 GLY A CA 1
ATOM 1440 C C . GLY A 1 195 ? -1.053 -3.801 -20.200 1.00 73.69 195 GLY A C 1
ATOM 1441 O O . GLY A 1 195 ? -1.513 -4.887 -20.546 1.00 73.69 195 GLY A O 1
ATOM 1442 N N . SER A 1 196 ? 0.071 -3.340 -20.761 1.00 70.69 196 SER A N 1
ATOM 1443 C CA . SER A 1 196 ? 0.764 -2.079 -20.462 1.00 70.69 196 SER A CA 1
ATOM 1444 C C . SER A 1 196 ? 0.149 -0.879 -21.177 1.00 70.69 196 SER A C 1
ATOM 1446 O O . SER A 1 196 ? -0.237 -0.941 -22.345 1.00 70.69 196 SER A O 1
ATOM 1448 N N . PHE A 1 197 ? 0.118 0.255 -20.485 1.00 72.50 197 PHE A N 1
ATOM 1449 C CA . PHE A 1 197 ? 0.067 1.548 -21.156 1.00 72.50 197 PHE A CA 1
ATOM 1450 C C . PHE A 1 197 ? 1.499 1.974 -21.471 1.00 72.50 197 PHE A C 1
ATOM 1452 O O . PHE A 1 197 ? 2.391 1.795 -20.636 1.00 72.50 197 PHE A O 1
ATOM 1459 N N . SER A 1 198 ? 1.734 2.507 -22.675 1.00 71.38 198 SER A N 1
ATOM 1460 C CA . SER A 1 198 ? 3.063 2.984 -23.059 1.00 71.38 198 SER A CA 1
ATOM 1461 C C . SER A 1 198 ? 3.596 3.973 -22.018 1.00 71.38 198 SER A C 1
ATOM 1463 O O . SER A 1 198 ? 2.799 4.741 -21.458 1.00 71.38 198 SER A O 1
ATOM 1465 N N . PRO A 1 199 ? 4.918 4.001 -21.775 1.00 68.56 199 PRO A N 1
ATOM 1466 C CA . PRO A 1 199 ? 5.506 5.023 -20.930 1.00 68.56 199 PRO A CA 1
ATOM 1467 C C . PRO A 1 199 ? 5.004 6.405 -21.360 1.00 68.56 199 PRO A C 1
ATOM 1469 O O . PRO A 1 199 ? 4.877 6.702 -22.550 1.00 68.56 199 PRO A O 1
ATOM 1472 N N . HIS A 1 200 ? 4.681 7.234 -20.372 1.00 74.50 200 HIS A N 1
ATOM 1473 C CA . HIS A 1 200 ? 4.147 8.585 -20.560 1.00 74.50 200 HIS A CA 1
ATOM 1474 C C . HIS A 1 200 ? 2.718 8.693 -21.092 1.00 74.50 200 HIS A C 1
ATOM 1476 O O . HIS A 1 200 ? 2.323 9.708 -21.677 1.00 74.50 200 HIS A O 1
ATOM 1482 N N . THR A 1 201 ? 1.922 7.654 -20.864 1.00 74.94 201 THR A N 1
ATOM 1483 C CA . THR A 1 201 ? 0.495 7.681 -21.153 1.00 74.94 201 THR A CA 1
ATOM 1484 C C . THR A 1 201 ? -0.313 7.429 -19.888 1.00 74.94 201 THR A C 1
ATOM 1486 O O . THR A 1 201 ? 0.041 6.596 -19.060 1.00 74.94 201 THR A O 1
ATOM 1489 N N . VAL A 1 202 ? -1.403 8.174 -19.734 1.00 76.81 202 VAL A N 1
ATOM 1490 C CA . VAL A 1 202 ? -2.476 7.848 -18.795 1.00 76.81 202 VAL A CA 1
ATOM 1491 C C . VAL A 1 202 ? -3.589 7.245 -19.623 1.00 76.81 202 VAL A C 1
ATOM 1493 O O . VAL A 1 202 ? -4.030 7.852 -20.602 1.00 76.81 202 VAL A O 1
ATOM 1496 N N . GLY A 1 203 ? -4.050 6.064 -19.240 1.00 77.81 203 GLY A N 1
ATOM 1497 C CA . GLY A 1 203 ? -5.147 5.394 -19.913 1.00 77.81 203 GLY A CA 1
ATOM 1498 C C . GLY A 1 203 ? -6.163 4.815 -18.946 1.00 77.81 203 GLY A C 1
ATOM 1499 O O . GLY A 1 203 ? -5.984 4.835 -17.731 1.00 77.81 203 GLY A O 1
ATOM 1500 N N . THR A 1 204 ? -7.252 4.318 -19.510 1.00 82.62 204 THR A N 1
ATOM 1501 C CA . THR A 1 204 ? -8.275 3.550 -18.802 1.00 82.62 204 THR A CA 1
ATOM 1502 C C . THR A 1 204 ? -8.490 2.232 -19.512 1.00 82.62 204 THR A C 1
ATOM 1504 O O . THR A 1 204 ? -8.275 2.129 -20.715 1.00 82.62 204 THR A O 1
ATOM 1507 N N . ALA A 1 205 ? -8.927 1.223 -18.774 1.00 82.25 205 ALA A N 1
ATOM 1508 C CA . ALA A 1 205 ? -9.411 -0.037 -19.312 1.00 82.25 205 ALA A CA 1
ATOM 1509 C C . ALA A 1 205 ? -10.582 -0.509 -18.444 1.00 82.25 205 ALA A C 1
ATOM 1511 O O . ALA A 1 205 ? -10.764 -0.036 -17.318 1.00 82.25 205 ALA A O 1
ATOM 1512 N N . ALA A 1 206 ? -11.389 -1.422 -18.971 1.00 82.88 206 ALA A N 1
ATOM 1513 C CA . ALA A 1 206 ? -12.317 -2.191 -18.158 1.00 82.88 206 ALA A CA 1
ATOM 1514 C C . ALA A 1 206 ? -11.545 -3.121 -17.202 1.00 82.88 206 ALA A C 1
ATOM 1516 O O . ALA A 1 206 ? -10.355 -3.374 -17.391 1.00 82.88 206 ALA A O 1
ATOM 1517 N N . PHE A 1 207 ? -12.221 -3.644 -16.175 1.00 78.62 207 PHE A N 1
ATOM 1518 C CA . PHE A 1 207 ? -11.602 -4.528 -15.175 1.00 78.62 207 PHE A CA 1
ATOM 1519 C C . PHE A 1 207 ? -11.075 -5.849 -15.748 1.00 78.62 207 PHE A C 1
ATOM 1521 O O . PHE A 1 207 ? -10.193 -6.461 -15.166 1.00 78.62 207 PHE A O 1
ATOM 1528 N N . ASP A 1 208 ? -11.573 -6.285 -16.902 1.00 80.12 208 ASP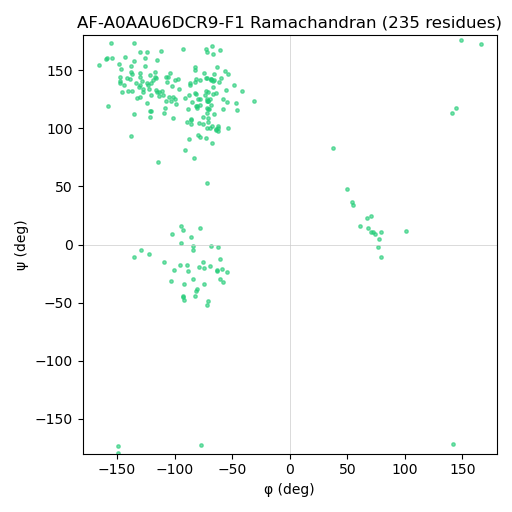 A N 1
ATOM 1529 C CA . ASP A 1 208 ? -11.031 -7.434 -17.635 1.00 80.12 208 ASP A CA 1
ATOM 1530 C C . ASP A 1 208 ? -9.856 -7.051 -18.561 1.00 80.12 208 ASP A C 1
ATOM 1532 O O . ASP A 1 208 ? -9.395 -7.865 -19.359 1.00 80.12 208 ASP A O 1
ATOM 1536 N N . GLY A 1 209 ? -9.392 -5.800 -18.488 1.00 76.62 209 GLY A N 1
ATOM 1537 C CA . GLY A 1 209 ? -8.366 -5.218 -19.351 1.00 76.62 209 GLY A CA 1
ATOM 1538 C C . GLY A 1 209 ? -8.853 -4.836 -20.751 1.00 76.62 209 GLY A C 1
ATOM 1539 O O . GLY A 1 209 ? -8.083 -4.272 -21.533 1.00 76.62 209 GLY A O 1
ATOM 1540 N N . SER A 1 210 ? -10.118 -5.100 -21.091 1.00 81.62 210 SER A N 1
ATOM 1541 C CA . SER A 1 210 ? -10.677 -4.720 -22.387 1.00 81.62 210 SER A CA 1
ATOM 1542 C C . SER A 1 210 ? -10.885 -3.206 -22.494 1.00 81.62 210 SER A C 1
ATOM 1544 O O . SER A 1 210 ? -10.835 -2.464 -21.514 1.00 81.62 210 SER A O 1
ATOM 1546 N N . TYR A 1 211 ? -11.100 -2.714 -23.716 1.00 83.69 211 TYR A N 1
ATOM 1547 C CA . TYR A 1 211 ? -11.322 -1.288 -23.989 1.00 83.69 211 TYR A CA 1
ATOM 1548 C C . TYR A 1 211 ? -10.220 -0.359 -23.462 1.00 83.69 211 TYR A C 1
ATOM 1550 O O . TYR A 1 211 ? -10.515 0.776 -23.084 1.00 83.69 211 TYR A O 1
ATOM 1558 N N . ALA A 1 212 ? -8.964 -0.813 -23.467 1.00 82.50 212 ALA A N 1
ATOM 1559 C CA . ALA A 1 212 ? -7.830 0.040 -23.149 1.00 82.50 212 ALA A CA 1
ATOM 1560 C C . ALA A 1 212 ? -7.831 1.291 -24.049 1.00 82.50 212 ALA A C 1
ATOM 1562 O O . ALA A 1 212 ? -7.845 1.198 -25.281 1.00 82.50 212 ALA A O 1
ATOM 1563 N N . ARG A 1 213 ? -7.850 2.472 -23.435 1.00 82.50 213 ARG A N 1
ATOM 1564 C CA . ARG A 1 213 ? -7.862 3.774 -24.104 1.00 82.50 213 ARG A CA 1
ATOM 1565 C C . ARG A 1 213 ? -6.825 4.673 -23.469 1.00 82.50 213 ARG A C 1
ATOM 1567 O O . ARG A 1 213 ? -6.872 4.912 -22.269 1.00 82.50 213 ARG A O 1
ATOM 1574 N N . VAL A 1 214 ? -5.939 5.229 -24.284 1.00 83.94 214 VAL A N 1
ATOM 1575 C CA . VAL A 1 214 ? -5.090 6.340 -23.855 1.00 83.94 214 VAL A CA 1
ATOM 1576 C C . VAL A 1 214 ? -5.967 7.584 -23.731 1.00 83.94 214 VAL A C 1
ATOM 1578 O O . VAL A 1 214 ? -6.649 7.965 -24.682 1.00 83.94 214 VAL A O 1
ATOM 1581 N N . LEU A 1 215 ? -5.968 8.193 -22.550 1.00 82.25 215 LEU A N 1
ATOM 1582 C CA . LEU A 1 215 ? -6.650 9.454 -22.275 1.00 82.25 215 LEU A CA 1
ATOM 1583 C C . LEU A 1 215 ? -5.718 10.643 -22.479 1.00 82.25 215 LEU A C 1
ATOM 1585 O O . LEU A 1 215 ? -6.116 11.649 -23.061 1.00 82.25 215 LEU A O 1
ATOM 1589 N N . LEU A 1 216 ? -4.488 10.531 -21.980 1.00 79.25 216 LEU A N 1
ATOM 1590 C CA . LEU A 1 216 ? -3.501 11.602 -22.001 1.00 79.25 216 LEU A CA 1
ATOM 1591 C C . LEU A 1 216 ? -2.136 11.031 -22.355 1.00 79.25 216 LEU A C 1
ATOM 1593 O O . LEU A 1 216 ? -1.762 9.954 -21.897 1.00 79.25 216 LEU A O 1
ATOM 1597 N N . THR A 1 217 ? -1.373 11.792 -23.126 1.00 80.19 217 THR A N 1
ATOM 1598 C CA . THR A 1 217 ? 0.057 11.572 -23.334 1.00 80.19 217 THR A CA 1
ATOM 1599 C C . THR A 1 217 ? 0.792 12.778 -22.778 1.00 80.19 217 THR A C 1
ATOM 1601 O O . THR A 1 217 ? 0.412 13.909 -23.090 1.00 80.19 217 THR A O 1
ATOM 1604 N N . PHE A 1 218 ? 1.840 12.568 -21.996 1.00 75.38 218 PHE A N 1
ATOM 1605 C CA . PHE A 1 218 ? 2.695 13.651 -21.528 1.00 75.38 218 PHE A CA 1
ATOM 1606 C C . PHE A 1 218 ? 4.084 13.493 -22.151 1.00 75.38 218 PHE A C 1
ATOM 1608 O O . PHE A 1 218 ? 4.655 12.414 -22.102 1.00 75.38 218 PHE A O 1
ATOM 1615 N N . PRO A 1 219 ? 4.654 14.518 -22.798 1.00 70.31 219 PRO A N 1
ATOM 1616 C CA . PRO A 1 219 ? 6.027 14.415 -23.269 1.00 70.31 219 PRO A CA 1
ATOM 1617 C C . PRO A 1 219 ? 6.973 14.323 -22.064 1.00 70.31 219 PRO A C 1
ATOM 1619 O O . PRO A 1 219 ? 6.779 15.033 -21.075 1.00 70.31 219 PRO A O 1
ATOM 1622 N N . GLN A 1 220 ? 8.031 13.509 -22.146 1.00 61.84 220 GLN A N 1
ATOM 1623 C CA . GLN A 1 220 ? 9.164 13.681 -21.237 1.00 61.84 220 GLN A CA 1
ATOM 1624 C C . GLN A 1 220 ? 9.773 15.057 -21.498 1.00 61.84 220 GLN A C 1
ATOM 1626 O O . GLN A 1 220 ? 10.514 15.249 -22.461 1.00 61.84 220 GLN A O 1
ATOM 1631 N N . SER A 1 221 ? 9.493 16.031 -20.639 1.00 51.41 221 SER A N 1
ATOM 1632 C CA . SER A 1 221 ? 10.319 17.229 -20.575 1.00 51.41 221 SER A CA 1
ATOM 1633 C C . SER A 1 221 ? 11.531 16.925 -19.699 1.00 51.41 221 SER A C 1
ATOM 1635 O O . SER A 1 221 ? 11.604 17.358 -18.551 1.00 51.41 221 SER A O 1
ATOM 1637 N N . ALA A 1 222 ? 12.490 16.161 -20.217 1.00 58.03 222 ALA A N 1
ATOM 1638 C CA . ALA A 1 222 ? 13.818 16.164 -19.624 1.00 58.03 222 ALA A CA 1
ATOM 1639 C C . ALA A 1 222 ? 14.465 17.514 -19.971 1.00 58.03 222 A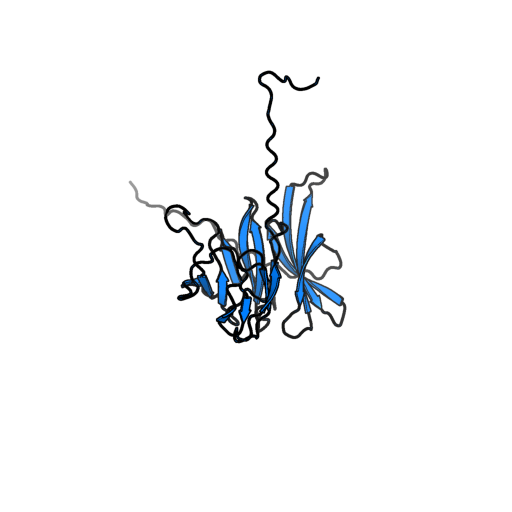LA A C 1
ATOM 1641 O O . ALA A 1 222 ? 14.928 17.725 -21.092 1.00 58.03 222 ALA A O 1
ATOM 1642 N N . GLN A 1 223 ? 14.463 18.467 -19.036 1.00 45.69 223 GLN A N 1
ATOM 1643 C CA . GLN A 1 223 ? 15.340 19.629 -19.158 1.00 45.69 223 GLN A CA 1
ATOM 1644 C C . GLN A 1 223 ? 16.741 19.217 -18.715 1.00 45.69 223 GLN A C 1
ATOM 1646 O O . GLN A 1 223 ? 17.068 19.269 -17.532 1.00 45.69 223 GLN A O 1
ATOM 1651 N N . VAL A 1 224 ? 17.587 18.828 -19.667 1.00 58.62 224 VAL A N 1
ATOM 1652 C CA . VAL A 1 224 ? 19.024 18.721 -19.407 1.00 58.62 224 VAL A CA 1
ATOM 1653 C C . VAL A 1 224 ? 19.586 20.139 -19.366 1.00 58.62 224 VAL A C 1
ATOM 1655 O O . VAL A 1 224 ? 19.737 20.789 -20.401 1.00 58.62 224 VAL A O 1
ATOM 1658 N N . ARG A 1 225 ? 19.871 20.651 -18.166 1.00 44.38 225 ARG A N 1
ATOM 1659 C CA . ARG A 1 225 ? 20.669 21.871 -18.011 1.00 44.38 225 ARG A CA 1
ATOM 1660 C C . ARG A 1 225 ? 22.139 21.486 -18.011 1.00 44.38 225 ARG A C 1
ATOM 1662 O O . ARG A 1 225 ? 22.633 20.926 -17.040 1.00 44.38 225 ARG A O 1
ATOM 1669 N N . VAL A 1 226 ? 22.833 21.804 -19.097 1.00 61.38 226 VAL A N 1
ATOM 1670 C CA . VAL A 1 226 ? 24.297 21.778 -19.122 1.00 61.38 226 VAL A CA 1
ATOM 1671 C C . VAL A 1 226 ? 24.780 23.075 -18.479 1.00 61.38 226 VAL A C 1
ATOM 1673 O O . VAL A 1 226 ? 24.456 24.161 -18.957 1.00 61.38 226 VAL A O 1
ATOM 1676 N N . ILE A 1 227 ? 25.499 22.966 -17.364 1.00 67.06 227 ILE A N 1
ATOM 1677 C CA . ILE A 1 227 ? 26.198 24.093 -16.745 1.00 67.06 227 ILE A CA 1
ATOM 1678 C C . ILE A 1 227 ? 27.668 23.952 -17.123 1.00 67.06 227 ILE A C 1
ATOM 1680 O O . ILE A 1 227 ? 28.353 23.065 -16.616 1.00 67.06 227 ILE A O 1
ATOM 1684 N N . ASP A 1 228 ? 28.152 24.828 -18.000 1.00 66.19 228 ASP A N 1
ATOM 1685 C CA . ASP A 1 228 ? 29.585 24.955 -18.245 1.00 66.19 228 ASP A CA 1
ATOM 1686 C C . ASP A 1 228 ? 30.235 25.604 -17.020 1.00 66.19 228 ASP A C 1
ATOM 1688 O O . ASP A 1 228 ? 30.104 26.807 -16.777 1.00 66.19 228 ASP A O 1
ATOM 1692 N N . ILE A 1 229 ? 30.945 24.804 -16.224 1.00 64.62 229 ILE A N 1
ATOM 1693 C CA . ILE A 1 229 ? 31.816 25.335 -15.177 1.00 64.62 229 ILE A CA 1
ATOM 1694 C C . ILE A 1 229 ? 33.096 25.801 -15.869 1.00 64.62 229 ILE A C 1
ATOM 1696 O O . ILE A 1 229 ? 33.931 24.990 -16.271 1.00 64.62 229 ILE A O 1
ATOM 1700 N N . ALA A 1 230 ? 33.246 27.118 -16.030 1.00 62.16 230 ALA A N 1
ATOM 1701 C CA . ALA A 1 230 ? 34.470 27.698 -16.567 1.00 62.16 230 ALA A CA 1
ATOM 1702 C C . ALA A 1 230 ? 35.684 27.235 -15.730 1.00 62.16 230 ALA A C 1
ATOM 1704 O O . ALA A 1 230 ? 35.633 27.316 -14.495 1.00 62.16 230 ALA A O 1
ATOM 1705 N N . PRO A 1 231 ? 36.787 26.780 -16.356 1.00 58.47 231 PRO A N 1
ATOM 1706 C CA . PRO A 1 231 ? 37.986 26.400 -15.621 1.00 58.47 231 PRO A CA 1
ATOM 1707 C C . PRO A 1 231 ? 38.490 27.588 -14.788 1.00 58.47 231 PRO A C 1
ATOM 1709 O O . PRO A 1 231 ? 38.860 28.622 -15.341 1.00 58.47 231 PRO A O 1
ATOM 1712 N N . GLY A 1 232 ? 38.499 27.448 -13.459 1.00 66.88 232 GLY A N 1
ATOM 1713 C CA . GLY A 1 232 ? 39.053 28.452 -12.540 1.00 66.88 232 GLY A CA 1
ATOM 1714 C C . GLY A 1 232 ? 38.056 29.372 -11.824 1.00 66.88 232 GLY A C 1
ATOM 1715 O O . GLY A 1 232 ? 38.495 30.330 -11.189 1.00 66.88 232 GLY A O 1
ATOM 1716 N N . ALA A 1 233 ? 36.746 29.107 -11.864 1.00 56.38 233 ALA A N 1
ATOM 1717 C CA . ALA A 1 233 ? 35.800 29.811 -10.994 1.00 56.38 233 ALA A CA 1
ATOM 1718 C C . ALA A 1 233 ? 36.032 29.424 -9.516 1.00 56.38 233 ALA A C 1
ATOM 1720 O O . ALA A 1 233 ? 35.649 28.341 -9.077 1.00 56.38 233 ALA A O 1
ATOM 1721 N N . ALA A 1 234 ? 36.688 30.295 -8.746 1.00 60.84 234 ALA A N 1
ATOM 1722 C CA . ALA A 1 234 ? 36.750 30.165 -7.292 1.00 60.84 234 ALA A CA 1
ATOM 1723 C C . ALA A 1 234 ? 35.384 30.532 -6.678 1.00 60.84 234 ALA A C 1
ATOM 1725 O O . ALA A 1 234 ? 34.730 31.449 -7.185 1.00 60.84 234 ALA A O 1
ATOM 1726 N N . PRO A 1 235 ? 34.941 29.855 -5.601 1.00 52.94 235 PRO A N 1
ATOM 1727 C CA . PRO A 1 235 ? 33.676 30.181 -4.954 1.00 52.94 235 PRO A CA 1
ATOM 1728 C C . PRO A 1 235 ? 33.689 31.634 -4.441 1.00 52.94 235 PRO A C 1
ATOM 1730 O O . PRO A 1 235 ? 34.740 32.115 -3.999 1.00 52.94 235 PRO A O 1
ATOM 1733 N N . PRO A 1 236 ? 32.553 32.354 -4.507 1.00 58.12 236 PRO A N 1
ATOM 1734 C CA . PRO A 1 236 ? 32.459 33.698 -3.952 1.00 58.12 236 PRO A CA 1
ATOM 1735 C C . PRO A 1 236 ? 32.721 33.664 -2.437 1.00 58.12 236 PRO A C 1
ATOM 1737 O O . PRO A 1 236 ? 32.305 32.728 -1.756 1.00 58.12 236 PRO A O 1
ATOM 1740 N N . ARG A 1 237 ? 33.460 34.666 -1.945 1.00 54.56 237 ARG A N 1
ATOM 1741 C CA . ARG A 1 237 ? 33.742 34.871 -0.515 1.00 54.56 237 ARG A CA 1
ATOM 1742 C C . ARG A 1 237 ? 32.526 35.381 0.239 1.00 54.56 237 ARG A C 1
ATOM 1744 O O . ARG A 1 237 ? 31.782 36.188 -0.363 1.00 54.56 237 ARG A O 1
#

Radius of gyration: 22.17 Å; Cα contacts (8 Å, |Δi|>4): 497; chains: 1; bounding box: 60×67×57 Å

Foldseek 3Di:
DDDDDDDDDDDDPPQDQDDWDQDPDPQAAFQEWDAFLVRQKIKTKGKHFDADPVRHRPFIKIWIWMAGPVPRGIITQDMDGFAAPNQWYWAAQNVRQKIWTFTAHPVRATKIFIAGRVRNRTLDIDTQKDAQSDRYFQDLHSFKGWIWGNDDPCVVPVATFTWIARRNVRDIDTDPPCPRCPAADWGHANNDIQDGDPHQFDWDAPRVNHPTDTPDGDDPPPPDDDDPPPPPDDDDD